Protein AF-A0A5N5SSJ3-F1 (afdb_monomer_lite)

pLDDT: mean 73.79, std 17.85, range [27.84, 94.25]

Organism: NCBI:txid96803

Radius of gyration: 21.76 Å; chains: 1; bounding box: 54×44×53 Å

Structure (mmCIF, N/CA/C/O backbone):
data_AF-A0A5N5SSJ3-F1
#
_entry.id   AF-A0A5N5SSJ3-F1
#
loop_
_atom_site.group_PDB
_atom_site.id
_atom_site.type_symbol
_atom_site.label_atom_id
_atom_site.label_alt_id
_atom_site.label_comp_id
_atom_site.label_asym_id
_atom_site.label_entity_id
_atom_site.label_seq_id
_atom_site.pdbx_PDB_ins_code
_atom_site.Cartn_x
_atom_site.Cartn_y
_atom_site.Cartn_z
_atom_site.occupancy
_atom_site.B_iso_or_equiv
_atom_site.auth_seq_id
_atom_site.auth_comp_id
_atom_site.auth_asym_id
_atom_site.auth_atom_id
_atom_site.pdbx_PDB_model_num
ATOM 1 N N . MET A 1 1 ? 19.784 -21.822 -8.829 1.00 34.50 1 MET A N 1
ATOM 2 C CA . MET A 1 1 ? 18.397 -21.692 -9.334 1.00 34.50 1 MET A CA 1
ATOM 3 C C . MET A 1 1 ? 17.415 -21.474 -8.171 1.00 34.50 1 MET A C 1
ATOM 5 O O . MET A 1 1 ? 16.595 -22.339 -7.914 1.00 34.50 1 MET A O 1
ATOM 9 N N . LEU A 1 2 ? 17.497 -20.353 -7.438 1.00 31.47 2 LEU A N 1
ATOM 10 C CA . LEU A 1 2 ? 16.696 -20.144 -6.208 1.00 31.47 2 LEU A CA 1
ATOM 11 C C . LEU A 1 2 ? 15.883 -18.834 -6.175 1.00 31.47 2 LEU A C 1
ATOM 13 O O . LEU A 1 2 ? 15.090 -18.645 -5.267 1.00 31.47 2 LEU A O 1
ATOM 17 N N . TYR A 1 3 ? 16.007 -17.964 -7.183 1.00 38.50 3 TYR A N 1
ATOM 18 C CA . TYR A 1 3 ? 15.315 -16.663 -7.211 1.00 38.50 3 TYR A CA 1
ATOM 19 C C . TYR A 1 3 ? 14.017 -16.636 -8.031 1.00 38.50 3 TYR A C 1
ATOM 21 O O . TYR A 1 3 ? 13.307 -15.637 -8.035 1.00 38.50 3 TYR A O 1
ATOM 29 N N . LYS A 1 4 ? 13.677 -17.727 -8.730 1.00 35.62 4 LYS A N 1
ATOM 30 C CA . LYS A 1 4 ? 12.608 -17.722 -9.746 1.00 35.62 4 LYS A CA 1
ATOM 31 C C . LYS A 1 4 ? 11.178 -17.744 -9.174 1.00 35.62 4 LYS A C 1
ATOM 33 O O . LYS A 1 4 ? 10.230 -17.622 -9.939 1.00 35.62 4 LYS A O 1
ATOM 38 N N . HIS A 1 5 ? 11.019 -17.894 -7.857 1.00 38.59 5 HIS A N 1
ATOM 39 C CA . HIS A 1 5 ? 9.716 -18.112 -7.211 1.00 38.59 5 HIS A CA 1
ATOM 40 C C . HIS A 1 5 ? 9.303 -17.056 -6.175 1.00 38.59 5 HIS A C 1
ATOM 42 O O . HIS A 1 5 ? 8.257 -17.225 -5.562 1.00 38.59 5 HIS A O 1
ATOM 48 N N . ILE A 1 6 ? 10.080 -15.986 -5.972 1.00 48.88 6 ILE A N 1
ATOM 49 C CA . ILE A 1 6 ? 9.811 -15.034 -4.876 1.00 48.88 6 ILE A CA 1
ATOM 50 C C . ILE A 1 6 ? 8.976 -13.823 -5.331 1.00 48.88 6 ILE A C 1
ATOM 52 O O . ILE A 1 6 ? 8.246 -13.273 -4.520 1.00 48.88 6 ILE A O 1
ATOM 56 N N . TYR A 1 7 ? 9.006 -13.445 -6.615 1.00 45.28 7 TYR A N 1
ATOM 57 C CA . TYR A 1 7 ? 8.376 -12.207 -7.095 1.00 45.28 7 TYR A CA 1
ATOM 58 C C . TYR A 1 7 ? 7.327 -12.485 -8.182 1.00 45.28 7 TYR A C 1
ATOM 60 O O . TYR A 1 7 ? 7.607 -13.181 -9.164 1.00 45.28 7 TYR A O 1
ATOM 68 N N . LYS A 1 8 ? 6.114 -11.937 -8.030 1.00 51.53 8 LYS A N 1
ATOM 69 C CA . LYS A 1 8 ? 5.050 -12.005 -9.051 1.00 51.53 8 LYS A CA 1
ATOM 70 C C . LYS A 1 8 ? 5.268 -11.015 -10.191 1.00 51.53 8 LYS A C 1
ATOM 72 O O . LYS A 1 8 ? 4.847 -11.308 -11.311 1.00 51.53 8 LYS A O 1
ATOM 77 N N . CYS A 1 9 ? 5.887 -9.863 -9.934 1.00 42.44 9 CYS A N 1
ATOM 78 C CA . CYS A 1 9 ? 6.075 -8.802 -10.922 1.00 42.44 9 CYS A CA 1
ATOM 79 C C . CYS A 1 9 ? 7.427 -8.091 -10.765 1.00 42.44 9 CYS A C 1
ATOM 81 O O . CYS A 1 9 ? 7.874 -7.795 -9.659 1.00 42.44 9 CYS A O 1
ATOM 83 N N . LEU A 1 10 ? 8.056 -7.787 -11.897 1.00 52.62 10 LEU A N 1
ATOM 84 C CA . LEU A 1 10 ? 9.286 -7.010 -12.013 1.00 52.62 10 LEU A CA 1
ATOM 85 C C . LEU A 1 10 ? 8.989 -5.797 -12.894 1.00 52.62 10 LEU A C 1
ATOM 87 O O . LEU A 1 10 ? 8.527 -5.942 -14.019 1.00 52.62 10 LEU A O 1
ATOM 91 N N . LEU A 1 11 ? 9.237 -4.595 -12.400 1.00 49.50 11 LEU A N 1
ATOM 92 C CA . LEU A 1 11 ? 9.073 -3.365 -13.154 1.00 49.50 11 LEU A CA 1
ATOM 93 C C . LEU A 1 11 ? 10.447 -2.742 -13.375 1.00 49.50 11 LEU A C 1
ATOM 95 O O . LEU A 1 11 ? 11.153 -2.416 -12.422 1.00 49.50 11 LEU A O 1
ATOM 99 N N . ILE A 1 12 ? 10.826 -2.617 -14.646 1.00 64.81 12 ILE A N 1
ATOM 100 C CA . ILE A 1 12 ? 12.122 -2.079 -15.051 1.00 64.81 12 ILE A CA 1
ATOM 101 C C . ILE A 1 12 ? 11.901 -0.689 -15.641 1.00 64.81 12 ILE A C 1
ATOM 103 O O . ILE A 1 12 ? 11.171 -0.523 -16.621 1.00 64.81 12 ILE A O 1
ATOM 107 N N . PHE A 1 13 ? 12.550 0.298 -15.037 1.00 51.78 13 PHE A N 1
ATOM 108 C CA . PHE A 1 13 ? 12.739 1.630 -15.585 1.00 51.78 13 PHE A CA 1
ATOM 109 C C . PHE A 1 13 ? 14.004 1.616 -16.425 1.00 51.78 13 PHE A C 1
ATOM 111 O O . PHE A 1 13 ? 15.091 1.403 -15.903 1.00 51.78 13 PHE A O 1
ATOM 118 N N . ILE A 1 14 ? 13.885 1.830 -17.726 1.00 58.16 14 ILE A N 1
ATOM 119 C CA . ILE A 1 14 ? 15.055 1.957 -18.585 1.00 58.16 14 ILE A CA 1
ATOM 120 C C . ILE A 1 14 ? 15.298 3.451 -18.781 1.00 58.16 14 ILE A C 1
ATOM 122 O O . ILE A 1 14 ? 14.484 4.150 -19.391 1.00 58.16 14 ILE A O 1
ATOM 126 N N . THR A 1 15 ? 16.390 3.945 -18.205 1.00 45.84 15 THR A N 1
ATOM 127 C CA . THR A 1 15 ? 16.782 5.358 -18.236 1.00 45.84 15 THR A CA 1
ATOM 128 C C . THR A 1 15 ? 18.155 5.489 -18.895 1.00 45.84 15 THR A C 1
ATOM 130 O O . THR A 1 15 ? 18.957 4.558 -18.889 1.00 45.84 15 THR A O 1
ATOM 133 N N . SER A 1 16 ? 18.463 6.628 -19.514 1.00 42.19 16 SER A N 1
ATOM 134 C CA . SER A 1 16 ? 19.841 6.926 -19.916 1.00 42.19 16 SER A CA 1
ATOM 135 C C . SER A 1 16 ? 20.597 7.451 -18.694 1.00 42.19 16 SER A C 1
ATOM 137 O O . SER A 1 16 ? 20.243 8.504 -18.160 1.00 42.19 16 SER A O 1
ATOM 139 N N . LEU A 1 17 ? 21.634 6.744 -18.235 1.00 41.75 17 LEU A N 1
ATOM 140 C CA . LEU A 1 17 ? 22.445 7.182 -17.096 1.00 41.75 17 LEU A CA 1
ATOM 141 C C . LEU A 1 17 ? 23.353 8.352 -17.513 1.00 41.75 17 LEU A C 1
ATOM 143 O O . LEU A 1 17 ? 24.466 8.144 -17.995 1.00 41.75 17 LEU A O 1
ATOM 147 N N . GLN A 1 18 ? 22.896 9.589 -17.314 1.00 36.38 18 GLN A N 1
ATOM 148 C CA . GLN A 1 18 ? 23.754 10.774 -17.346 1.00 36.38 18 GLN A CA 1
ATOM 149 C C . GLN A 1 18 ? 24.220 11.092 -15.925 1.00 36.38 18 GLN A C 1
ATOM 151 O O . GLN A 1 18 ? 23.455 11.570 -15.090 1.00 36.38 18 GLN A O 1
ATOM 156 N N . ILE A 1 19 ? 25.500 10.831 -15.651 1.00 40.44 19 ILE A N 1
ATOM 157 C CA . ILE A 1 19 ? 26.177 11.377 -14.472 1.00 40.44 19 ILE A CA 1
ATOM 158 C C . ILE A 1 19 ? 26.184 12.904 -14.622 1.00 40.44 19 ILE A C 1
ATOM 160 O O . ILE A 1 19 ? 26.561 13.443 -15.662 1.00 40.44 19 ILE A O 1
ATOM 164 N N . ALA A 1 20 ? 25.696 13.575 -13.583 1.00 42.88 20 ALA A N 1
ATOM 165 C CA . ALA A 1 20 ? 25.325 14.979 -13.562 1.00 42.88 20 ALA A CA 1
ATOM 166 C C . ALA A 1 20 ? 26.438 15.947 -14.003 1.00 42.88 20 ALA A C 1
ATOM 168 O O . ALA A 1 20 ? 27.435 16.117 -13.307 1.00 42.88 20 ALA A O 1
ATOM 169 N N . ILE A 1 21 ? 26.175 16.696 -15.076 1.00 33.22 21 ILE A N 1
ATOM 170 C CA . ILE A 1 21 ? 26.451 18.135 -15.149 1.00 33.22 21 ILE A CA 1
ATOM 171 C C . ILE A 1 21 ? 25.208 18.761 -15.776 1.00 33.22 21 ILE A C 1
ATOM 173 O O . ILE A 1 21 ? 24.767 18.341 -16.843 1.00 33.22 21 ILE A O 1
ATOM 177 N N . SER A 1 22 ? 24.621 19.729 -15.076 1.00 34.91 22 SER A N 1
ATOM 178 C CA . SER A 1 22 ? 23.455 20.498 -15.496 1.00 34.91 22 SER A CA 1
ATOM 179 C C . SER A 1 22 ? 23.468 20.840 -16.987 1.00 34.91 22 SER A C 1
ATOM 181 O O . SER A 1 22 ? 24.229 21.695 -17.427 1.00 34.91 22 SER A O 1
ATOM 183 N N . ILE A 1 23 ? 22.536 20.259 -17.734 1.00 29.69 23 ILE A N 1
ATOM 184 C CA . ILE A 1 23 ? 21.919 20.918 -18.881 1.00 29.69 23 ILE A CA 1
ATOM 185 C C . ILE A 1 23 ? 20.422 20.677 -18.786 1.00 29.69 23 ILE A C 1
ATOM 187 O O . ILE A 1 23 ? 19.896 19.616 -19.099 1.00 29.69 23 ILE A O 1
ATOM 191 N N . ASN A 1 24 ? 19.764 21.720 -18.294 1.00 36.66 24 ASN A N 1
ATOM 192 C CA . ASN A 1 24 ? 18.352 21.996 -18.460 1.00 36.66 24 ASN A CA 1
ATOM 193 C C . ASN A 1 24 ? 18.010 21.934 -19.959 1.00 36.66 24 ASN A C 1
ATOM 195 O O . ASN A 1 24 ? 18.143 22.926 -20.679 1.00 36.66 24 ASN A O 1
ATOM 199 N N . ALA A 1 25 ? 17.616 20.756 -20.440 1.00 27.84 25 ALA A N 1
ATOM 200 C CA . ALA A 1 25 ? 16.949 20.616 -21.719 1.00 27.84 25 ALA A CA 1
ATOM 201 C C . ALA A 1 25 ? 15.474 20.972 -21.498 1.00 27.84 25 ALA A C 1
ATOM 203 O O . ALA A 1 25 ? 14.719 20.216 -20.889 1.00 27.84 25 ALA A O 1
ATOM 204 N N . LYS A 1 26 ? 15.070 22.160 -21.965 1.00 31.64 26 LYS A N 1
ATOM 205 C CA . LYS A 1 26 ? 13.672 22.612 -21.963 1.00 31.64 26 LYS A CA 1
ATOM 206 C C . LYS A 1 26 ? 12.793 21.543 -22.619 1.00 31.64 26 LYS A C 1
ATOM 208 O O . LYS A 1 26 ? 12.809 21.413 -23.838 1.00 31.64 26 LYS A O 1
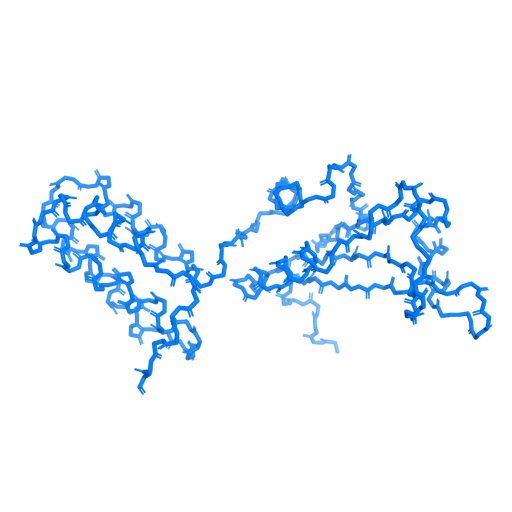ATOM 213 N N . GLY A 1 27 ? 12.024 20.813 -21.814 1.00 37.19 27 GLY A N 1
ATOM 214 C CA . GLY A 1 27 ? 10.992 19.889 -22.294 1.00 37.19 27 GLY A CA 1
ATOM 215 C C . GLY A 1 27 ? 11.145 18.428 -21.875 1.00 37.19 27 GLY A C 1
ATOM 216 O O . GLY A 1 27 ? 10.161 17.706 -21.977 1.00 37.19 27 GLY A O 1
ATOM 217 N N . LEU A 1 28 ? 12.294 18.001 -21.341 1.00 32.34 28 LEU A N 1
ATOM 218 C CA . LEU A 1 28 ? 12.369 16.764 -20.561 1.00 32.34 28 LEU A CA 1
ATOM 219 C C . LEU A 1 28 ? 12.458 17.165 -19.096 1.00 32.34 28 LEU A C 1
ATOM 221 O O . LEU A 1 28 ? 13.522 17.562 -18.621 1.00 32.34 28 LEU A O 1
ATOM 225 N N . THR A 1 29 ? 11.339 17.106 -18.371 1.00 39.38 29 THR A N 1
ATOM 226 C CA . THR A 1 29 ? 11.466 17.025 -16.917 1.00 39.38 29 THR A CA 1
ATOM 227 C C . THR A 1 29 ? 12.334 15.800 -16.642 1.00 39.38 29 THR A C 1
ATOM 229 O O . THR A 1 29 ? 12.067 14.741 -17.224 1.00 39.38 29 THR A O 1
ATOM 232 N N . PRO A 1 30 ? 13.396 15.913 -15.820 1.00 37.94 30 PRO A N 1
ATO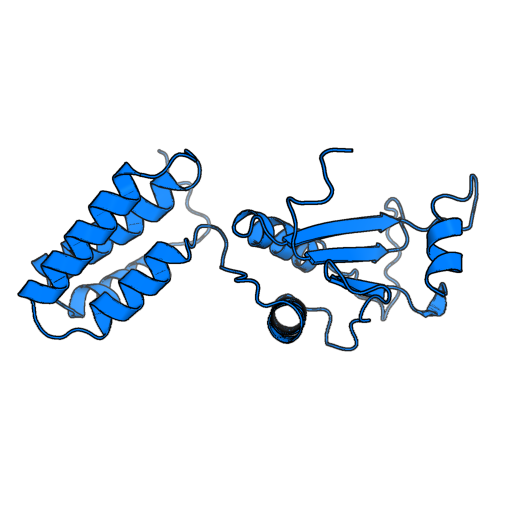M 233 C CA . PRO A 1 30 ? 14.013 14.727 -15.256 1.00 37.94 30 PRO A CA 1
ATOM 234 C C . PRO A 1 30 ? 12.858 13.869 -14.759 1.00 37.94 30 PRO A C 1
ATOM 236 O O . PRO A 1 30 ? 11.902 14.413 -14.198 1.00 37.94 30 PRO A O 1
ATOM 239 N N . LEU A 1 31 ? 12.875 12.569 -15.041 1.00 41.78 31 LEU A N 1
ATOM 240 C CA . LEU A 1 31 ? 11.989 11.644 -14.355 1.00 41.78 31 LEU A CA 1
ATOM 241 C C . LEU A 1 31 ? 12.370 11.797 -12.879 1.00 41.78 31 LEU A C 1
ATOM 243 O O . LEU A 1 31 ? 13.351 11.198 -12.451 1.00 41.78 31 LEU A O 1
ATOM 247 N N . ASP A 1 32 ? 11.747 12.766 -12.196 1.00 44.66 32 ASP A N 1
ATOM 248 C CA . ASP A 1 32 ? 12.314 13.379 -11.003 1.00 44.66 32 ASP A CA 1
ATOM 249 C C . ASP A 1 32 ? 12.641 12.242 -10.050 1.00 44.66 32 ASP A C 1
ATOM 251 O O . ASP A 1 32 ? 11.815 11.338 -9.886 1.00 44.66 32 ASP A O 1
ATOM 255 N N . SER A 1 33 ? 13.813 12.298 -9.416 1.00 47.25 33 SER A N 1
ATOM 256 C CA . SER A 1 33 ? 14.194 11.437 -8.284 1.00 47.25 33 SER A CA 1
ATOM 257 C C . SER A 1 33 ? 12.967 11.112 -7.406 1.00 47.25 33 SER A C 1
ATOM 259 O O . SER A 1 33 ? 12.709 9.976 -7.033 1.00 47.25 33 SER A O 1
ATOM 261 N N . TRP A 1 34 ? 12.069 12.087 -7.226 1.00 49.28 34 TRP A N 1
ATOM 262 C CA . TRP A 1 34 ? 10.791 11.946 -6.537 1.00 49.28 34 TRP A CA 1
ATOM 263 C C . TRP A 1 34 ? 9.802 10.869 -7.005 1.00 49.28 34 TRP A C 1
ATOM 265 O O . TRP A 1 34 ? 9.019 10.453 -6.160 1.00 49.28 34 TRP A O 1
ATOM 275 N N . SER A 1 35 ? 9.739 10.426 -8.262 1.00 63.59 35 SER A N 1
ATOM 276 C CA . SER A 1 35 ? 8.733 9.426 -8.681 1.00 63.59 35 SER A CA 1
ATOM 277 C C . SER A 1 35 ? 9.245 7.992 -8.557 1.00 63.59 35 SER A C 1
ATOM 279 O O . SER A 1 35 ? 8.516 7.137 -8.050 1.00 63.59 35 SER A O 1
ATOM 281 N N . PHE A 1 36 ? 10.492 7.736 -8.966 1.00 70.06 36 PHE A N 1
ATOM 282 C CA . PHE A 1 36 ? 11.121 6.421 -8.820 1.00 70.06 36 PHE A CA 1
ATOM 283 C C . PHE A 1 36 ? 11.416 6.112 -7.353 1.00 70.06 36 PHE A C 1
ATOM 285 O O . PHE A 1 36 ? 10.995 5.063 -6.874 1.00 70.06 36 PHE A O 1
ATOM 292 N N . ASP A 1 37 ? 12.026 7.044 -6.612 1.00 73.31 37 ASP A N 1
ATOM 293 C CA . ASP A 1 37 ? 12.390 6.819 -5.207 1.00 73.31 37 ASP A CA 1
ATOM 294 C C . ASP A 1 37 ? 11.154 6.527 -4.350 1.00 73.31 37 ASP A C 1
ATOM 296 O O . ASP A 1 37 ? 11.167 5.613 -3.527 1.00 73.31 37 ASP A O 1
ATOM 300 N N . LYS A 1 38 ? 10.046 7.244 -4.591 1.00 73.38 38 LYS A N 1
ATOM 301 C CA . LYS A 1 38 ? 8.766 7.003 -3.902 1.00 73.38 38 LYS A CA 1
ATOM 302 C C . LYS A 1 38 ? 8.133 5.675 -4.297 1.00 73.38 38 LYS A C 1
ATOM 304 O O . LYS A 1 38 ? 7.497 5.038 -3.463 1.00 73.38 38 LYS A O 1
ATOM 309 N N . LEU A 1 39 ? 8.269 5.250 -5.553 1.00 74.06 39 LEU A N 1
ATOM 310 C CA . LEU A 1 39 ? 7.742 3.958 -5.985 1.00 74.06 39 LEU A CA 1
ATOM 311 C C . LEU A 1 39 ? 8.581 2.803 -5.428 1.00 74.06 39 LEU A C 1
ATOM 313 O O . LEU A 1 39 ? 8.006 1.839 -4.938 1.00 74.06 39 LEU A O 1
ATOM 317 N N . ALA A 1 40 ? 9.908 2.922 -5.446 1.00 74.44 40 ALA A N 1
ATOM 318 C CA . ALA A 1 40 ? 10.833 1.963 -4.849 1.00 74.44 40 ALA A CA 1
ATOM 319 C C . ALA A 1 40 ? 10.655 1.878 -3.325 1.00 74.44 40 ALA A C 1
ATOM 321 O O . ALA A 1 40 ? 10.758 0.808 -2.723 1.00 74.44 40 ALA A O 1
ATO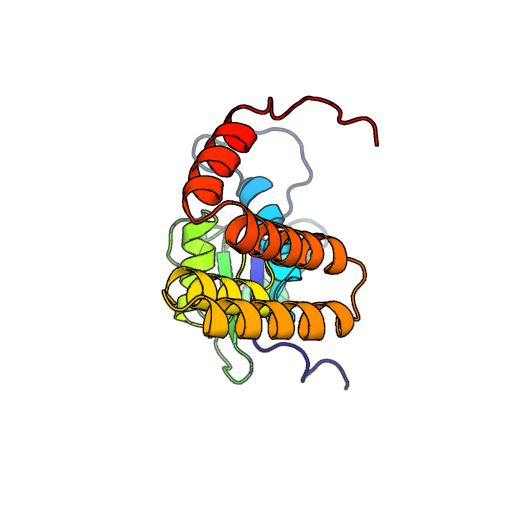M 322 N N . ALA A 1 41 ? 10.349 3.003 -2.681 1.00 73.25 41 ALA A N 1
ATOM 323 C CA . ALA A 1 41 ? 10.021 3.022 -1.268 1.00 73.25 41 ALA A CA 1
ATOM 324 C C . ALA A 1 41 ? 8.651 2.393 -0.982 1.00 73.25 41 ALA A C 1
ATOM 326 O O . ALA A 1 41 ? 8.548 1.571 -0.073 1.00 73.25 41 ALA A O 1
ATOM 327 N N . ALA A 1 42 ? 7.632 2.686 -1.795 1.00 68.88 42 ALA A N 1
ATOM 328 C CA . ALA A 1 42 ? 6.317 2.055 -1.696 1.00 68.88 42 ALA A CA 1
ATOM 329 C C . ALA A 1 42 ? 6.356 0.548 -2.004 1.00 68.88 42 ALA A C 1
ATOM 331 O O . ALA A 1 42 ? 5.607 -0.217 -1.399 1.00 68.88 42 ALA A O 1
ATOM 332 N N . SER A 1 43 ? 7.247 0.097 -2.895 1.00 69.69 43 SER A N 1
ATOM 333 C CA . SER A 1 43 ? 7.404 -1.324 -3.206 1.00 69.69 43 SER A CA 1
ATOM 334 C C . SER A 1 43 ? 8.029 -2.117 -2.062 1.00 69.69 43 SER A C 1
ATOM 336 O O . SER A 1 43 ? 7.904 -3.335 -2.055 1.00 69.69 43 SER A O 1
ATOM 338 N N . ARG A 1 44 ? 8.651 -1.472 -1.059 1.00 69.81 44 ARG A N 1
ATOM 339 C CA . ARG A 1 44 ? 9.130 -2.181 0.146 1.00 69.81 44 ARG A CA 1
ATOM 340 C C . ARG A 1 44 ? 7.998 -2.881 0.888 1.00 69.81 44 ARG A C 1
ATOM 342 O O . ARG A 1 44 ? 8.222 -3.944 1.453 1.00 69.81 44 ARG A O 1
ATOM 349 N N . SER A 1 45 ? 6.800 -2.301 0.860 1.00 61.88 45 SER A N 1
ATOM 350 C CA . SER A 1 45 ? 5.615 -2.881 1.495 1.00 61.88 45 SER A CA 1
ATOM 351 C C . SER A 1 45 ? 5.075 -4.101 0.741 1.00 61.88 45 SER A C 1
ATOM 353 O O . SER A 1 45 ? 4.259 -4.842 1.280 1.00 61.88 45 SER A O 1
ATOM 355 N N . SER A 1 46 ? 5.506 -4.323 -0.504 1.00 64.56 46 SER A N 1
ATOM 356 C CA . SER A 1 46 ? 5.031 -5.404 -1.364 1.00 64.56 46 SER A CA 1
ATOM 357 C C . SER A 1 46 ? 6.176 -6.345 -1.727 1.00 64.56 46 SER A C 1
ATOM 359 O O . SER A 1 46 ? 6.979 -6.048 -2.608 1.00 64.56 46 SER A O 1
ATOM 361 N N . LEU A 1 47 ? 6.212 -7.528 -1.111 1.00 65.00 47 LEU A N 1
ATOM 362 C CA . LEU A 1 47 ? 7.193 -8.571 -1.448 1.00 65.00 47 LEU A CA 1
ATOM 363 C C . LEU A 1 47 ? 7.064 -9.072 -2.897 1.00 65.00 47 LEU A C 1
ATOM 365 O O . LEU A 1 47 ? 8.013 -9.625 -3.435 1.00 65.00 47 LEU A O 1
ATOM 369 N N . ASP A 1 48 ? 5.911 -8.851 -3.529 1.00 70.00 48 ASP A N 1
ATOM 370 C CA . ASP A 1 48 ? 5.581 -9.341 -4.868 1.00 70.00 48 ASP A CA 1
ATOM 371 C C . ASP A 1 48 ? 6.028 -8.412 -6.018 1.00 70.00 48 ASP A C 1
ATOM 373 O O . ASP A 1 48 ? 5.932 -8.816 -7.182 1.00 70.00 48 ASP A O 1
ATOM 377 N N . LEU A 1 49 ? 6.517 -7.198 -5.718 1.00 75.19 49 LEU A N 1
ATOM 378 C CA . LEU A 1 49 ? 6.922 -6.185 -6.702 1.00 75.19 49 LEU A CA 1
ATOM 379 C C . LEU A 1 49 ? 8.405 -5.833 -6.562 1.00 75.19 49 LEU A C 1
ATOM 381 O O . LEU A 1 49 ? 8.830 -5.270 -5.556 1.00 75.19 49 LEU A O 1
ATOM 385 N N . LEU A 1 50 ? 9.178 -6.085 -7.616 1.00 79.75 50 LEU A N 1
ATOM 386 C CA . LEU A 1 50 ? 10.561 -5.626 -7.728 1.00 79.75 50 LEU A CA 1
ATOM 387 C C . LEU A 1 50 ? 10.629 -4.411 -8.654 1.00 79.75 50 LEU A C 1
ATOM 389 O O . LEU A 1 50 ? 10.197 -4.488 -9.800 1.00 79.75 50 LEU A O 1
ATOM 393 N N . VAL A 1 51 ? 11.187 -3.306 -8.168 1.00 79.56 51 VAL A N 1
ATOM 394 C CA . VAL A 1 51 ? 11.448 -2.098 -8.960 1.00 79.56 51 VAL A CA 1
ATOM 395 C C . VAL A 1 51 ? 12.944 -2.031 -9.259 1.00 79.56 51 VAL A C 1
ATOM 397 O O . VAL A 1 51 ? 13.757 -2.094 -8.338 1.00 79.56 51 VAL A O 1
ATOM 400 N N . ALA A 1 52 ? 13.310 -1.926 -10.534 1.00 78.19 52 ALA A N 1
ATOM 401 C CA . ALA A 1 52 ? 14.698 -1.860 -10.983 1.00 78.19 52 ALA A CA 1
ATOM 402 C C . ALA A 1 52 ? 14.891 -0.733 -11.998 1.00 78.19 52 ALA A C 1
ATOM 404 O O . ALA A 1 52 ? 13.971 -0.410 -12.747 1.00 78.19 52 ALA A O 1
ATOM 405 N N . GLU A 1 53 ? 16.096 -0.174 -12.050 1.00 80.06 53 GLU A N 1
ATOM 406 C CA . GLU A 1 53 ? 16.523 0.732 -13.112 1.00 80.06 53 GLU A CA 1
ATOM 407 C C . GLU A 1 53 ? 17.610 0.079 -13.972 1.00 80.06 53 GLU A C 1
ATOM 409 O O . GLU A 1 53 ? 18.460 -0.660 -13.473 1.00 80.06 53 GLU A O 1
ATOM 414 N N . VAL A 1 54 ? 17.570 0.327 -15.278 1.00 78.38 54 VAL A N 1
ATOM 415 C CA . VAL A 1 54 ? 18.572 -0.133 -16.238 1.00 78.38 54 VAL A CA 1
ATOM 416 C C . VAL A 1 54 ? 19.045 1.067 -17.039 1.00 78.38 54 VAL A C 1
ATOM 418 O O . VAL A 1 54 ? 18.305 1.630 -17.845 1.00 78.38 54 VAL A O 1
ATOM 421 N N . GLY A 1 55 ? 20.303 1.434 -16.811 1.00 77.44 55 GLY A N 1
ATOM 422 C CA . GLY A 1 55 ? 21.011 2.448 -17.575 1.00 77.44 55 GLY A CA 1
ATOM 423 C C . GLY A 1 55 ? 21.496 1.893 -18.910 1.00 77.44 55 GLY A C 1
ATOM 424 O O . GLY A 1 55 ? 22.422 1.085 -18.897 1.00 77.44 55 GLY A O 1
ATOM 425 N N . ILE A 1 56 ? 20.935 2.314 -20.047 1.00 74.88 56 ILE A N 1
ATOM 426 C CA . ILE A 1 56 ? 21.508 1.968 -21.364 1.00 74.88 56 ILE A CA 1
ATOM 427 C C . ILE A 1 56 ? 22.517 3.044 -21.759 1.00 74.88 56 ILE A C 1
ATOM 429 O O . ILE A 1 56 ? 22.169 4.223 -21.849 1.00 74.88 56 ILE A O 1
ATOM 433 N N . LYS A 1 57 ? 23.765 2.632 -22.009 1.00 73.56 57 LYS A N 1
ATOM 434 C CA . LYS A 1 57 ? 24.831 3.502 -22.518 1.00 73.56 57 LYS A CA 1
ATOM 435 C C . LYS A 1 57 ? 25.232 3.054 -23.914 1.00 73.56 57 LYS A C 1
ATOM 437 O O . LYS A 1 57 ? 25.633 1.918 -24.129 1.00 73.56 57 LYS A O 1
ATOM 442 N N . ASP A 1 58 ? 25.165 3.976 -24.857 1.00 68.69 58 ASP A N 1
ATOM 443 C CA . ASP A 1 58 ? 25.507 3.793 -26.268 1.00 68.69 58 ASP A CA 1
ATOM 444 C C . ASP A 1 58 ? 26.911 4.301 -26.630 1.00 68.69 58 ASP A C 1
ATOM 446 O O . ASP A 1 58 ? 27.423 4.010 -27.714 1.00 68.69 58 ASP A O 1
ATOM 450 N N . TYR A 1 59 ? 27.523 5.061 -25.720 1.00 62.66 59 TYR A N 1
ATOM 451 C CA . TYR A 1 59 ? 28.841 5.665 -25.858 1.00 62.66 59 TYR A CA 1
ATOM 452 C C . TYR A 1 59 ? 29.822 5.093 -24.822 1.00 62.66 59 TYR A C 1
ATOM 454 O O . TYR A 1 59 ? 29.432 4.767 -23.701 1.00 62.66 59 TYR A O 1
ATOM 462 N N . GLY A 1 60 ? 31.104 4.985 -25.183 1.00 73.50 60 GLY A N 1
ATOM 463 C CA . GLY A 1 60 ? 32.134 4.368 -24.338 1.00 73.50 60 GLY A CA 1
ATOM 464 C C . GLY A 1 60 ? 32.055 2.838 -24.345 1.00 73.50 60 GLY A C 1
ATOM 465 O O . GLY A 1 60 ? 31.976 2.238 -25.415 1.00 73.50 60 GLY A O 1
ATOM 466 N N . ASP A 1 61 ? 32.047 2.221 -23.160 1.00 70.19 61 ASP A N 1
ATOM 467 C CA . ASP A 1 61 ? 32.084 0.758 -22.970 1.00 70.19 61 ASP A CA 1
ATOM 468 C C . ASP A 1 61 ? 30.763 0.032 -23.291 1.00 70.19 61 ASP A C 1
ATOM 470 O O . ASP A 1 61 ? 30.681 -1.181 -23.125 1.00 70.19 61 ASP A O 1
ATOM 474 N N . LYS A 1 62 ? 29.745 0.753 -23.790 1.00 72.88 62 LYS A N 1
ATOM 475 C CA . LYS A 1 62 ? 28.462 0.200 -24.259 1.00 72.88 62 LYS A CA 1
ATOM 476 C C . LYS A 1 62 ? 27.800 -0.743 -23.243 1.00 72.88 62 LYS A C 1
ATOM 478 O O . LYS A 1 62 ? 27.763 -1.958 -23.418 1.00 72.88 62 LYS A O 1
ATOM 483 N N . GLU A 1 63 ? 27.241 -0.175 -22.181 1.00 73.06 63 GLU A N 1
ATOM 484 C CA . GLU A 1 63 ? 26.551 -0.940 -21.136 1.00 73.06 63 GLU A CA 1
ATOM 485 C C . GLU A 1 63 ? 25.071 -1.167 -21.480 1.00 73.06 63 GLU A C 1
ATOM 487 O O . GLU A 1 63 ? 24.366 -0.240 -21.886 1.00 73.06 63 GLU A O 1
ATOM 492 N N . ASN A 1 64 ? 24.590 -2.396 -21.258 1.00 74.75 64 ASN A N 1
ATOM 493 C CA . ASN A 1 64 ? 23.181 -2.801 -21.379 1.00 74.75 64 ASN A CA 1
ATOM 494 C C . ASN A 1 64 ? 22.551 -2.582 -22.770 1.00 74.75 64 ASN A C 1
ATOM 496 O O . ASN A 1 64 ? 21.325 -2.515 -22.903 1.00 74.75 64 ASN A O 1
ATOM 500 N N . MET A 1 65 ? 23.371 -2.472 -23.821 1.00 76.56 65 MET A N 1
ATOM 501 C CA . MET A 1 65 ? 22.886 -2.367 -25.203 1.00 76.56 65 MET A CA 1
ATOM 502 C C . MET A 1 65 ? 22.136 -3.625 -25.654 1.00 76.56 65 MET A C 1
ATOM 504 O O . MET A 1 65 ? 21.161 -3.527 -26.393 1.00 76.56 65 MET A O 1
ATOM 508 N N . ASP A 1 66 ? 22.544 -4.790 -25.156 1.00 81.50 66 ASP A N 1
ATOM 509 C CA . ASP A 1 66 ? 21.885 -6.077 -25.375 1.00 81.50 66 ASP A CA 1
ATOM 510 C C . ASP A 1 66 ? 20.433 -6.084 -24.869 1.00 81.50 66 ASP A C 1
ATOM 512 O O . ASP A 1 66 ? 19.545 -6.623 -25.528 1.00 81.50 66 ASP A O 1
ATOM 516 N N . LEU A 1 67 ? 20.163 -5.438 -23.729 1.00 80.56 67 LEU A N 1
ATOM 517 C CA . LEU A 1 67 ? 18.807 -5.273 -23.202 1.00 80.56 67 LEU A CA 1
ATOM 518 C C . LEU A 1 67 ? 17.982 -4.295 -24.046 1.00 80.56 67 LEU A C 1
ATOM 520 O O . LEU A 1 67 ? 16.792 -4.530 -24.259 1.00 80.56 67 LEU A O 1
ATOM 524 N N . GLY A 1 68 ? 18.610 -3.230 -24.551 1.00 79.31 68 GLY A N 1
ATOM 525 C CA . GLY A 1 68 ? 17.978 -2.294 -25.481 1.00 79.31 68 GLY A CA 1
ATOM 526 C C . GLY A 1 68 ? 17.514 -2.979 -26.764 1.00 79.31 68 GLY A C 1
ATOM 527 O O . GLY A 1 68 ? 16.349 -2.858 -27.133 1.00 79.31 68 GLY A O 1
ATOM 528 N N . GLU A 1 69 ? 18.392 -3.766 -27.389 1.00 82.31 69 GLU A N 1
ATOM 529 C CA . GLU A 1 69 ? 18.079 -4.532 -28.602 1.00 82.31 69 GLU A CA 1
ATOM 530 C C . GLU A 1 69 ? 17.029 -5.618 -28.341 1.00 82.31 69 GLU A C 1
ATOM 532 O O . GLU A 1 69 ? 16.063 -5.743 -29.091 1.00 82.31 69 GLU A O 1
ATOM 537 N N . ARG A 1 70 ? 17.163 -6.371 -27.241 1.00 82.88 70 ARG A N 1
ATOM 538 C CA . ARG A 1 70 ? 16.237 -7.458 -26.888 1.00 82.88 70 ARG A CA 1
ATOM 539 C C . ARG A 1 70 ? 14.800 -6.984 -26.695 1.00 82.88 70 ARG A C 1
ATOM 541 O O . ARG A 1 70 ? 13.870 -7.738 -26.970 1.00 82.88 70 ARG A O 1
ATOM 548 N N . PHE A 1 71 ? 14.622 -5.776 -26.174 1.00 82.00 71 PHE A N 1
ATOM 549 C CA . PHE A 1 71 ? 13.307 -5.216 -25.889 1.00 82.00 71 PHE A CA 1
ATOM 550 C C . PHE A 1 71 ? 12.886 -4.129 -26.884 1.00 82.00 71 PHE A C 1
ATOM 552 O O . PHE A 1 71 ? 11.893 -3.461 -26.609 1.00 82.00 71 PHE A O 1
ATOM 559 N N . ASP A 1 72 ? 13.602 -3.950 -27.998 1.00 82.81 72 ASP A N 1
ATOM 560 C CA . ASP A 1 72 ? 13.343 -2.920 -29.018 1.00 82.81 72 ASP A CA 1
ATOM 561 C C . ASP A 1 72 ? 13.163 -1.514 -28.412 1.00 82.81 72 ASP A C 1
ATOM 563 O O . ASP A 1 72 ? 12.167 -0.827 -28.626 1.00 82.81 72 ASP A O 1
ATOM 567 N N . VAL A 1 73 ? 14.102 -1.113 -27.551 1.00 81.19 73 VAL A N 1
ATOM 568 C CA . VAL A 1 73 ? 14.111 0.210 -26.911 1.00 81.19 73 VAL A CA 1
ATOM 569 C C . VAL A 1 73 ? 15.064 1.125 -27.665 1.00 81.19 73 VAL A C 1
ATOM 571 O O . VAL A 1 73 ? 16.276 0.893 -27.672 1.00 81.19 73 VAL A O 1
ATOM 574 N N . LYS A 1 74 ? 14.530 2.189 -28.271 1.00 77.56 74 LYS A N 1
ATOM 575 C CA . LYS A 1 74 ? 15.330 3.206 -28.961 1.00 77.56 74 LYS A CA 1
ATOM 576 C C . LYS A 1 74 ? 15.585 4.398 -28.053 1.00 77.56 74 LYS A C 1
ATOM 578 O O . LYS A 1 74 ? 14.867 4.649 -27.089 1.00 77.56 74 LYS A O 1
ATOM 583 N N . LYS A 1 75 ? 16.617 5.172 -28.392 1.00 72.12 75 LYS A N 1
ATOM 584 C CA . LYS A 1 75 ? 17.001 6.365 -27.621 1.00 72.12 75 LYS A CA 1
ATOM 585 C C . LYS A 1 75 ? 15.939 7.455 -27.650 1.00 72.12 75 LYS A C 1
ATOM 587 O O . LYS A 1 75 ? 15.844 8.229 -26.706 1.00 72.12 75 LYS A O 1
ATOM 592 N N . GLU A 1 76 ? 15.166 7.508 -28.731 1.00 75.50 76 GLU A N 1
ATOM 593 C CA . GLU A 1 76 ? 14.060 8.451 -28.887 1.00 75.50 76 GLU A CA 1
ATOM 594 C C . GLU A 1 76 ? 12.896 8.159 -27.929 1.00 75.50 76 GLU A C 1
ATOM 596 O O . GLU A 1 76 ? 12.140 9.072 -27.609 1.00 75.50 76 GLU A O 1
ATOM 601 N N . ASP A 1 77 ? 12.778 6.919 -27.443 1.00 71.31 77 ASP A N 1
ATOM 602 C CA . ASP A 1 77 ? 11.650 6.467 -26.625 1.00 71.31 77 ASP A CA 1
ATOM 603 C C . ASP A 1 77 ? 11.894 6.649 -25.117 1.00 71.31 77 ASP A C 1
ATOM 605 O O . ASP A 1 77 ? 11.011 6.372 -24.306 1.00 71.31 77 ASP A O 1
ATOM 609 N N . PHE A 1 78 ? 13.084 7.099 -24.703 1.00 71.94 78 PHE A N 1
ATOM 610 C CA . PHE A 1 78 ? 13.378 7.301 -23.284 1.00 71.94 78 PHE A CA 1
ATOM 611 C C . PHE A 1 78 ? 12.575 8.471 -22.685 1.00 71.94 78 PHE A C 1
ATOM 613 O O . PHE A 1 78 ? 12.506 9.540 -23.295 1.00 71.94 78 PHE A O 1
ATOM 620 N N . PRO A 1 79 ? 12.055 8.337 -21.446 1.00 75.12 79 PRO A N 1
ATOM 621 C CA . PRO A 1 79 ? 12.137 7.177 -20.546 1.00 75.12 79 PRO A CA 1
ATOM 622 C C . PRO A 1 79 ? 11.127 6.063 -20.887 1.00 75.12 79 PRO A C 1
ATOM 624 O O . PRO A 1 79 ? 9.955 6.336 -21.124 1.00 75.12 79 PRO A O 1
ATOM 627 N N . VAL A 1 80 ? 11.554 4.794 -20.803 1.00 79.69 80 VAL A N 1
ATOM 628 C CA . VAL A 1 80 ? 10.681 3.628 -21.047 1.00 79.69 80 VAL A CA 1
ATOM 629 C C . VAL A 1 80 ? 10.454 2.853 -19.755 1.00 79.69 80 VAL A C 1
ATOM 631 O O . VAL A 1 80 ? 11.404 2.459 -19.077 1.00 79.69 80 VAL A O 1
ATOM 634 N N . VAL A 1 81 ? 9.189 2.576 -19.434 1.00 83.25 81 VAL A N 1
ATOM 635 C CA . VAL A 1 81 ? 8.807 1.706 -18.314 1.00 83.25 81 VAL A CA 1
ATOM 636 C C . VAL A 1 81 ? 8.132 0.456 -18.848 1.00 83.25 81 VAL A C 1
ATOM 638 O O . VAL A 1 81 ? 7.191 0.534 -19.639 1.00 83.25 81 VAL A O 1
ATOM 641 N N . LYS A 1 82 ? 8.619 -0.703 -18.402 1.00 84.31 82 LYS A N 1
ATOM 642 C CA . LYS A 1 82 ? 8.103 -2.016 -18.793 1.00 84.31 82 LYS A CA 1
ATOM 643 C C . LYS A 1 82 ? 7.771 -2.844 -17.558 1.00 84.31 82 LYS A C 1
ATOM 645 O O . LYS A 1 82 ? 8.598 -2.989 -16.656 1.00 84.31 82 LYS A O 1
ATOM 650 N N . LEU A 1 83 ? 6.557 -3.389 -17.530 1.00 84.50 83 LEU A N 1
ATOM 651 C CA . LEU A 1 83 ? 6.097 -4.304 -16.490 1.00 84.50 83 LEU A CA 1
ATOM 652 C C . LEU A 1 83 ? 6.229 -5.748 -16.972 1.00 84.50 83 LEU A C 1
ATOM 654 O O . LEU A 1 83 ? 5.601 -6.156 -17.948 1.00 84.50 83 LEU A O 1
ATOM 658 N N . PHE A 1 84 ? 7.012 -6.525 -16.239 1.00 84.06 84 PHE A N 1
ATOM 659 C CA . PHE A 1 84 ? 7.211 -7.952 -16.427 1.00 84.06 84 PHE A CA 1
ATOM 660 C C . PHE A 1 84 ? 6.375 -8.704 -15.396 1.00 84.06 84 PHE A C 1
ATOM 662 O O . PHE A 1 84 ? 6.535 -8.516 -14.190 1.00 84.06 84 PHE A O 1
ATOM 669 N N . ILE A 1 85 ? 5.488 -9.572 -15.870 1.00 81.50 85 ILE A N 1
ATOM 670 C CA . ILE A 1 85 ? 4.640 -10.409 -15.018 1.00 81.50 85 ILE A CA 1
ATOM 671 C C . ILE A 1 85 ? 5.179 -11.832 -15.083 1.00 81.50 85 ILE A C 1
ATOM 673 O O . ILE A 1 85 ? 5.428 -12.353 -16.170 1.00 81.50 85 ILE A O 1
ATOM 677 N N . ASN A 1 86 ? 5.348 -12.475 -13.930 1.00 73.31 86 ASN A N 1
ATOM 678 C CA . ASN A 1 86 ? 5.831 -13.848 -13.879 1.00 73.31 86 ASN A CA 1
ATOM 679 C C . ASN A 1 86 ? 4.865 -14.782 -14.637 1.00 73.31 86 ASN A C 1
ATOM 681 O O . ASN A 1 86 ? 3.670 -14.816 -14.348 1.00 73.31 86 ASN A O 1
ATOM 685 N N . GLY A 1 87 ? 5.382 -15.520 -15.622 1.00 72.06 87 GLY A N 1
ATOM 686 C CA . GLY A 1 87 ? 4.591 -16.395 -16.495 1.00 72.06 87 GLY A CA 1
ATOM 687 C C . GLY A 1 87 ? 4.102 -15.761 -17.803 1.00 72.06 87 GLY A C 1
ATOM 688 O O . GLY A 1 87 ? 3.494 -16.469 -18.602 1.00 72.06 87 GLY A O 1
ATOM 689 N N . LYS A 1 88 ? 4.382 -14.475 -18.061 1.00 78.94 88 LYS A N 1
ATOM 690 C CA . LYS A 1 88 ? 4.233 -13.863 -19.392 1.00 78.94 88 LYS A CA 1
ATOM 691 C C . LYS A 1 88 ? 5.603 -13.655 -20.033 1.00 78.94 88 LYS A C 1
ATOM 693 O O . LYS A 1 88 ? 6.532 -13.218 -19.359 1.00 78.94 88 LYS A O 1
ATOM 698 N N . GLU A 1 89 ? 5.718 -13.980 -21.319 1.00 74.44 89 GLU A N 1
ATOM 699 C CA . GLU A 1 89 ? 6.966 -13.799 -22.074 1.00 74.44 89 GLU A CA 1
ATOM 700 C C . GLU A 1 89 ? 7.187 -12.333 -22.468 1.00 74.44 89 GLU A C 1
ATOM 702 O O . GLU A 1 89 ? 8.310 -11.839 -22.356 1.00 74.44 89 GLU A O 1
ATOM 707 N N . ASP A 1 90 ? 6.114 -11.619 -22.825 1.00 80.06 90 ASP A N 1
ATOM 708 C CA . ASP A 1 90 ? 6.198 -10.233 -23.286 1.00 80.06 90 ASP A CA 1
ATOM 709 C C . ASP A 1 90 ? 5.932 -9.212 -22.165 1.00 80.06 90 ASP A C 1
ATOM 711 O O . ASP A 1 90 ? 4.902 -9.292 -21.476 1.00 80.06 90 ASP A O 1
ATOM 715 N N . PRO A 1 91 ? 6.825 -8.218 -21.978 1.00 84.19 91 PRO A N 1
ATOM 716 C CA . PRO A 1 91 ? 6.589 -7.122 -21.053 1.00 84.19 91 PRO A CA 1
ATOM 717 C C . PRO A 1 91 ? 5.533 -6.151 -21.577 1.00 84.19 91 PRO A C 1
ATOM 719 O O . PRO A 1 91 ? 5.470 -5.841 -22.765 1.00 84.19 91 PRO A O 1
ATOM 722 N N . ILE A 1 92 ? 4.751 -5.592 -20.658 1.00 85.50 92 ILE A N 1
ATOM 723 C CA . ILE A 1 92 ? 3.728 -4.597 -20.978 1.00 85.50 92 ILE A CA 1
ATOM 724 C C . ILE A 1 92 ? 4.369 -3.202 -20.908 1.00 85.50 92 ILE A C 1
ATOM 726 O O . ILE A 1 92 ? 4.883 -2.841 -19.842 1.00 85.50 92 ILE A O 1
ATOM 730 N N . PRO A 1 93 ? 4.360 -2.410 -21.997 1.00 85.81 93 PRO A N 1
ATOM 731 C CA . PRO A 1 93 ? 4.863 -1.042 -21.975 1.00 85.81 93 PRO A CA 1
ATOM 732 C C . PRO A 1 93 ? 3.904 -0.111 -21.223 1.00 85.81 93 PRO A C 1
ATOM 734 O O . PRO A 1 93 ? 2.681 -0.274 -21.252 1.00 85.81 93 PRO A O 1
ATOM 737 N N . PHE A 1 94 ? 4.466 0.877 -20.533 1.00 84.56 94 PHE A N 1
ATOM 738 C CA . PHE A 1 94 ? 3.707 1.947 -19.902 1.00 84.56 94 PHE A CA 1
ATOM 739 C C . PHE A 1 94 ? 3.493 3.106 -20.878 1.00 84.56 94 PHE A C 1
ATOM 741 O O . PHE A 1 94 ? 4.450 3.734 -21.316 1.00 84.56 94 PHE A O 1
ATOM 748 N N . GLU A 1 95 ? 2.231 3.423 -21.157 1.00 81.75 95 GLU A N 1
ATOM 749 C CA . GLU A 1 95 ? 1.825 4.533 -22.039 1.00 81.75 95 GLU A CA 1
ATOM 750 C C . GLU A 1 95 ? 1.131 5.673 -21.264 1.00 81.75 95 GLU A C 1
ATOM 752 O O . GLU A 1 95 ? 0.466 6.534 -21.838 1.00 81.75 95 GLU A O 1
ATOM 757 N N . GLY A 1 96 ? 1.205 5.648 -19.931 1.00 76.94 96 GLY A N 1
ATOM 758 C CA . GLY A 1 96 ? 0.537 6.619 -19.068 1.00 76.94 96 GLY A CA 1
ATOM 759 C C . GLY A 1 96 ? 1.377 7.862 -18.773 1.00 76.94 96 GLY A C 1
ATOM 760 O O . GLY A 1 96 ? 2.484 8.050 -19.268 1.00 76.94 96 GLY A O 1
ATOM 761 N N . GLN A 1 97 ? 0.854 8.719 -17.895 1.00 76.38 97 GLN A N 1
ATOM 762 C CA . GLN A 1 97 ? 1.623 9.844 -17.366 1.00 76.38 97 GLN A CA 1
ATOM 763 C C . GLN A 1 97 ? 2.669 9.351 -16.364 1.00 76.38 97 GLN A C 1
ATOM 765 O O . GLN A 1 97 ? 2.325 8.650 -15.412 1.00 76.38 97 GLN A O 1
ATOM 770 N N . PHE A 1 98 ? 3.923 9.770 -16.533 1.00 74.19 98 PHE A N 1
ATOM 771 C CA . PHE A 1 98 ? 5.037 9.466 -15.629 1.00 74.19 98 PHE A CA 1
ATOM 772 C C . PHE A 1 98 ? 4.929 10.225 -14.296 1.00 74.19 98 PHE A C 1
ATOM 774 O O . PHE A 1 98 ? 5.720 11.108 -13.980 1.00 74.19 98 PHE A O 1
ATOM 781 N N . ASN A 1 99 ? 3.918 9.880 -13.506 1.00 78.19 99 ASN A N 1
ATOM 782 C CA . ASN A 1 99 ? 3.717 10.333 -12.138 1.00 78.19 99 ASN A CA 1
ATOM 783 C C . ASN A 1 99 ? 3.445 9.123 -11.228 1.00 78.19 99 ASN A C 1
ATOM 785 O O . ASN A 1 99 ? 3.098 8.035 -11.696 1.00 78.19 99 ASN A O 1
ATOM 789 N N . LEU A 1 100 ? 3.612 9.298 -9.913 1.00 74.56 100 LEU A N 1
ATOM 790 C CA . LEU A 1 100 ? 3.453 8.208 -8.942 1.00 74.56 100 LEU A CA 1
ATOM 791 C C . LEU A 1 100 ? 2.074 7.536 -9.045 1.00 74.56 100 LEU A C 1
ATOM 793 O O . LEU A 1 100 ? 1.979 6.313 -8.997 1.00 74.56 100 LEU A O 1
ATOM 797 N N . GLU A 1 101 ? 1.005 8.317 -9.209 1.00 78.12 101 GLU A N 1
ATOM 798 C CA . GLU A 1 101 ? -0.357 7.784 -9.313 1.00 78.12 101 GLU A CA 1
ATOM 799 C C . GLU A 1 101 ? -0.582 6.973 -10.594 1.00 78.12 101 GLU A C 1
ATOM 801 O O . GLU A 1 101 ? -1.232 5.930 -10.557 1.00 78.12 101 GLU A O 1
ATOM 806 N N . GLY A 1 102 ? -0.040 7.429 -11.721 1.00 80.88 102 GLY A N 1
ATOM 807 C CA . GLY A 1 102 ? -0.114 6.772 -13.021 1.00 80.88 102 GLY A CA 1
ATOM 808 C C . GLY A 1 102 ? 0.634 5.448 -13.018 1.00 80.88 102 GLY A C 1
ATOM 809 O O . GLY A 1 102 ? 0.090 4.440 -13.468 1.00 80.88 102 GLY A O 1
ATOM 810 N N . LEU A 1 103 ? 1.825 5.424 -12.416 1.00 80.44 103 LEU A N 1
ATOM 811 C CA . LEU A 1 103 ? 2.611 4.205 -12.221 1.00 80.44 103 LEU A CA 1
ATOM 812 C C . LEU A 1 103 ? 1.903 3.221 -11.279 1.00 80.44 103 LEU A C 1
ATOM 814 O O . LEU A 1 103 ? 1.789 2.041 -11.605 1.00 80.44 103 LEU A O 1
ATOM 818 N N . LYS A 1 104 ? 1.347 3.697 -10.154 1.00 80.69 104 LYS A N 1
ATOM 819 C CA . LYS A 1 104 ? 0.558 2.858 -9.234 1.00 80.69 104 LYS A CA 1
ATOM 820 C C . LYS A 1 104 ? -0.652 2.237 -9.929 1.00 80.69 104 LYS A C 1
ATOM 822 O O . LYS A 1 104 ? -0.840 1.026 -9.849 1.00 80.69 104 LYS A O 1
ATOM 827 N N . LYS A 1 105 ? -1.435 3.043 -10.653 1.00 82.19 105 LYS A N 1
ATOM 828 C CA . LYS A 1 105 ? -2.603 2.571 -11.415 1.00 82.19 105 LYS A CA 1
ATOM 829 C C . LYS A 1 105 ? -2.211 1.566 -12.491 1.00 82.19 105 LYS A C 1
ATOM 831 O O . LYS A 1 105 ? -2.930 0.598 -12.705 1.00 82.19 105 LYS A O 1
ATOM 836 N N . PHE A 1 106 ? -1.082 1.777 -13.161 1.00 84.62 106 PHE A N 1
ATOM 837 C CA . PHE A 1 106 ? -0.584 0.850 -14.170 1.00 84.62 106 PHE A CA 1
ATOM 838 C C . PHE A 1 106 ? -0.218 -0.506 -13.579 1.00 84.62 106 PHE A C 1
ATOM 840 O O . PHE A 1 106 ? -0.664 -1.526 -14.101 1.00 84.62 106 PHE A O 1
ATOM 847 N N . ILE A 1 107 ? 0.527 -0.523 -12.472 1.00 82.31 107 ILE A N 1
ATOM 848 C CA . ILE A 1 107 ? 0.876 -1.777 -11.807 1.00 82.31 107 ILE A CA 1
ATOM 849 C C . ILE A 1 107 ? -0.396 -2.462 -11.312 1.00 82.31 107 ILE A C 1
ATOM 851 O O . ILE A 1 107 ? -0.615 -3.601 -11.683 1.00 82.31 107 ILE A O 1
ATOM 855 N N . GLN A 1 108 ? -1.287 -1.762 -10.605 1.00 80.69 108 GLN A N 1
ATOM 856 C CA . GLN A 1 108 ? -2.555 -2.329 -10.116 1.00 80.69 108 GLN A CA 1
ATOM 857 C C . GLN A 1 108 ? -3.463 -2.868 -11.233 1.00 80.69 108 GLN A C 1
ATOM 859 O O . GLN A 1 108 ? -4.222 -3.809 -11.021 1.00 80.69 108 GLN A O 1
ATOM 864 N N . LYS A 1 109 ? -3.417 -2.273 -12.431 1.00 82.38 109 LYS A N 1
ATOM 865 C CA . LYS A 1 109 ? -4.229 -2.713 -13.573 1.00 82.38 109 LYS A CA 1
ATOM 866 C C . LYS A 1 109 ? -3.786 -4.074 -14.109 1.00 82.38 109 LYS A C 1
ATOM 868 O O . LYS A 1 109 ? -4.624 -4.853 -14.556 1.00 82.38 109 LYS A O 1
ATOM 873 N N . TYR A 1 110 ? -2.481 -4.325 -14.142 1.00 78.44 110 TYR A N 1
ATOM 874 C CA . TYR A 1 110 ? -1.911 -5.495 -14.814 1.00 78.44 110 TYR A CA 1
ATOM 875 C C . TYR A 1 110 ? -1.360 -6.543 -13.845 1.00 78.44 110 TYR A C 1
ATOM 877 O O . TYR A 1 110 ? -1.289 -7.72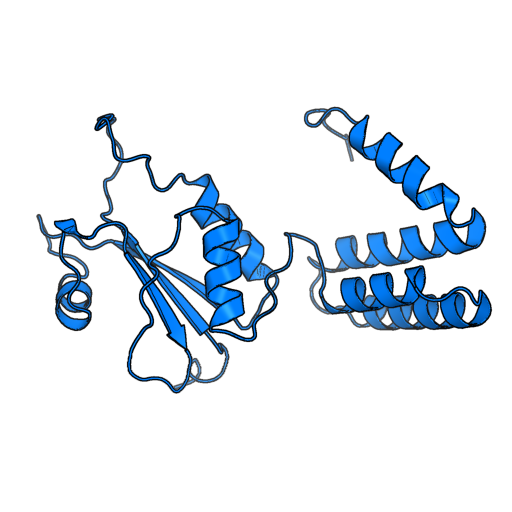0 -14.195 1.00 78.44 110 TYR A O 1
ATOM 885 N N . ALA A 1 111 ? -1.001 -6.121 -12.641 1.00 72.12 111 ALA A N 1
ATOM 886 C CA . ALA A 1 111 ? -0.536 -6.933 -11.541 1.00 72.12 111 ALA A CA 1
ATOM 887 C C . ALA A 1 111 ? -1.535 -6.799 -10.386 1.00 72.12 111 ALA A C 1
ATOM 889 O O . ALA A 1 111 ? -1.804 -5.696 -9.914 1.00 72.12 111 ALA A O 1
ATOM 890 N N . ASP A 1 112 ? -2.064 -7.926 -9.913 1.00 70.25 112 ASP A N 1
ATOM 891 C CA . ASP A 1 112 ? -2.879 -7.992 -8.693 1.00 70.25 112 ASP A CA 1
ATOM 892 C C . ASP A 1 112 ? -1.971 -7.837 -7.461 1.00 70.25 112 ASP A C 1
ATOM 894 O O . ASP A 1 112 ? -1.707 -8.783 -6.719 1.00 70.25 112 ASP A O 1
ATOM 898 N N . VAL A 1 113 ? -1.365 -6.654 -7.337 1.00 69.88 113 VAL A N 1
ATOM 899 C CA . VAL A 1 113 ? -0.373 -6.315 -6.320 1.00 69.88 113 VAL A CA 1
ATOM 900 C C . VAL A 1 113 ? -0.826 -5.067 -5.581 1.00 69.88 113 VAL A C 1
ATOM 902 O O . VAL A 1 113 ? -1.104 -4.021 -6.174 1.00 69.88 113 VAL A O 1
ATOM 905 N N . TYR A 1 114 ? -0.860 -5.175 -4.257 1.00 66.12 114 TYR A N 1
ATOM 906 C CA . TYR A 1 114 ? -1.127 -4.053 -3.378 1.00 66.12 114 TYR A CA 1
ATOM 907 C C . TYR A 1 114 ? 0.095 -3.133 -3.303 1.00 66.12 114 TYR A C 1
ATOM 909 O O . TYR A 1 114 ? 1.166 -3.542 -2.864 1.00 66.12 114 TYR A O 1
ATOM 917 N N . ILE A 1 115 ? -0.073 -1.874 -3.712 1.00 69.81 115 ILE A N 1
ATOM 918 C CA . ILE A 1 115 ? 0.936 -0.823 -3.532 1.00 69.81 115 ILE A CA 1
ATOM 919 C C . ILE A 1 115 ? 0.392 0.181 -2.525 1.00 69.81 115 ILE A C 1
ATOM 921 O O . ILE A 1 115 ? -0.296 1.142 -2.888 1.00 69.81 115 ILE A O 1
ATOM 925 N N . GLY A 1 116 ? 0.704 -0.063 -1.255 1.00 65.00 116 GLY A N 1
ATOM 926 C CA . GLY A 1 116 ? 0.367 0.833 -0.158 1.00 65.00 116 GLY A CA 1
ATOM 927 C C . GLY A 1 116 ? 1.121 2.165 -0.214 1.00 65.00 116 GLY A C 1
ATOM 928 O O . GLY A 1 116 ? 1.929 2.450 -1.108 1.00 65.00 116 GLY A O 1
ATOM 929 N N . LEU A 1 117 ? 0.828 3.025 0.755 1.00 68.19 117 LEU A N 1
ATOM 930 C CA . LEU A 1 117 ? 1.732 4.110 1.121 1.00 68.19 117 LEU A CA 1
ATOM 931 C C . LEU A 1 117 ? 2.872 3.541 1.972 1.00 68.19 117 LEU A C 1
ATOM 933 O O . LEU A 1 117 ? 2.747 2.463 2.561 1.00 68.19 117 LEU A O 1
ATOM 937 N N . GLU A 1 118 ? 3.988 4.263 2.035 1.00 67.56 118 GLU A N 1
ATOM 938 C CA . GLU A 1 118 ? 5.049 3.933 2.985 1.00 67.56 118 GLU A CA 1
ATOM 939 C C . GLU A 1 118 ? 4.461 3.868 4.399 1.00 67.56 118 GLU A C 1
ATOM 941 O O . GLU A 1 118 ? 3.685 4.740 4.791 1.00 67.56 118 GLU A O 1
ATOM 946 N N . ASN A 1 119 ? 4.833 2.833 5.155 1.00 71.00 119 ASN A N 1
ATOM 947 C CA . ASN A 1 119 ? 4.352 2.563 6.514 1.00 71.00 119 ASN A CA 1
ATOM 948 C C . ASN A 1 119 ? 2.875 2.130 6.632 1.00 71.00 119 ASN A C 1
ATOM 950 O O . ASN A 1 119 ? 2.410 1.953 7.758 1.00 71.00 119 ASN A O 1
ATOM 954 N N . CYS A 1 120 ? 2.148 1.908 5.532 1.00 78.31 120 CYS A N 1
ATOM 955 C CA . CYS A 1 120 ? 0.826 1.273 5.564 1.00 78.31 120 CYS A CA 1
ATOM 956 C C . CYS A 1 120 ? 0.948 -0.245 5.397 1.00 78.31 120 CYS A C 1
ATOM 958 O O . CYS A 1 120 ? 1.620 -0.729 4.483 1.00 78.31 120 CYS A O 1
ATOM 960 N N . LEU A 1 121 ? 0.266 -0.987 6.271 1.00 82.94 121 LEU A N 1
ATOM 961 C CA . LEU A 1 121 ? 0.230 -2.446 6.252 1.00 82.94 121 LEU A CA 1
ATOM 962 C C . LEU A 1 121 ? -1.126 -2.901 5.721 1.00 82.94 121 LEU A C 1
ATOM 964 O O . LEU A 1 121 ? -2.160 -2.583 6.306 1.00 82.94 121 LEU A O 1
ATOM 968 N N . GLU A 1 122 ? -1.122 -3.689 4.647 1.00 83.31 122 GLU A N 1
ATOM 969 C CA . GLU A 1 122 ? -2.350 -4.106 3.962 1.00 83.31 122 GLU A CA 1
ATOM 970 C C . GLU A 1 122 ? -3.348 -4.800 4.904 1.00 83.31 122 GLU A C 1
ATOM 972 O O . GLU A 1 122 ? -4.546 -4.506 4.889 1.00 83.31 1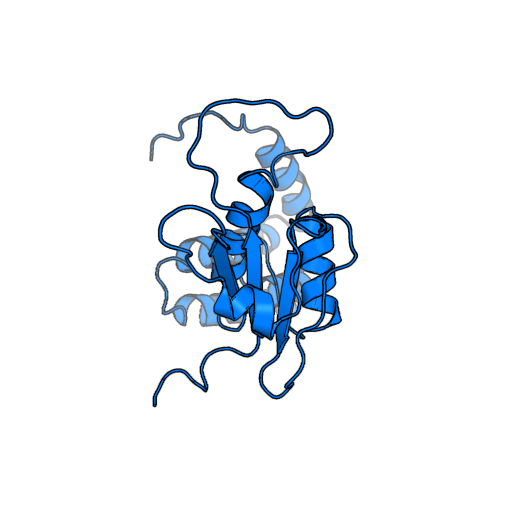22 GLU A O 1
ATOM 977 N N . THR A 1 123 ? -2.857 -5.703 5.759 1.00 86.56 123 THR A N 1
ATOM 978 C CA . THR A 1 123 ? -3.683 -6.414 6.744 1.00 86.56 123 THR A CA 1
ATOM 979 C C . THR A 1 123 ? -4.384 -5.435 7.685 1.00 86.56 123 THR A C 1
ATOM 981 O O . THR A 1 123 ? -5.592 -5.547 7.907 1.00 86.56 123 THR A O 1
ATOM 984 N N . PHE A 1 124 ? -3.660 -4.429 8.179 1.00 89.62 124 PHE A N 1
ATOM 985 C CA . PHE A 1 124 ? -4.200 -3.424 9.093 1.00 89.62 124 PHE A CA 1
ATOM 986 C C . PHE A 1 124 ? -5.135 -2.438 8.392 1.00 89.62 124 PHE A C 1
ATOM 988 O O . PHE A 1 124 ? -6.158 -2.085 8.972 1.00 89.62 124 PHE A O 1
ATOM 995 N N . ASP A 1 125 ? -4.872 -2.063 7.137 1.00 88.75 125 ASP A N 1
ATOM 996 C CA . ASP A 1 125 ? -5.784 -1.235 6.334 1.00 88.75 125 ASP A CA 1
ATOM 997 C C . ASP A 1 125 ? -7.138 -1.929 6.150 1.00 88.75 125 ASP A C 1
ATOM 999 O O . ASP A 1 125 ? -8.199 -1.342 6.385 1.00 88.75 125 ASP A O 1
ATOM 1003 N N . ARG A 1 126 ? -7.123 -3.225 5.815 1.00 89.50 126 ARG A N 1
ATOM 1004 C CA . ARG A 1 126 ? -8.344 -4.036 5.705 1.00 89.50 126 ARG A CA 1
ATOM 1005 C C . ARG A 1 126 ? -9.088 -4.126 7.041 1.00 89.50 126 ARG A C 1
ATOM 1007 O O . ARG A 1 126 ? -10.321 -4.086 7.054 1.00 89.50 126 ARG A O 1
ATOM 1014 N N . LEU A 1 127 ? -8.371 -4.249 8.162 1.00 92.38 127 LEU A N 1
ATOM 1015 C CA . LEU A 1 127 ? -8.968 -4.235 9.503 1.00 92.38 127 LEU A CA 1
ATOM 1016 C C . LEU A 1 127 ? -9.547 -2.859 9.855 1.00 92.38 127 LEU A C 1
ATOM 1018 O O . LEU A 1 127 ? -10.651 -2.798 10.389 1.00 92.38 127 LEU A O 1
ATOM 1022 N N . ALA A 1 128 ? -8.871 -1.765 9.502 1.00 90.62 128 ALA A N 1
ATOM 1023 C CA . ALA A 1 128 ? -9.332 -0.399 9.734 1.00 90.62 128 ALA A CA 1
ATOM 1024 C C . ALA A 1 128 ? -10.621 -0.086 8.964 1.00 90.62 128 ALA A C 1
ATOM 1026 O O . ALA A 1 128 ? -11.575 0.433 9.545 1.00 90.62 128 ALA A O 1
ATOM 1027 N N . VAL A 1 129 ? -10.706 -0.483 7.690 1.00 90.50 129 VAL A N 1
ATOM 1028 C CA . VAL A 1 129 ? -11.936 -0.345 6.891 1.00 90.50 129 VAL A CA 1
ATOM 1029 C C . VAL A 1 129 ? -13.096 -1.100 7.543 1.00 90.50 129 VAL A C 1
ATOM 1031 O O . VAL A 1 129 ? -14.192 -0.552 7.693 1.00 90.50 129 VAL A O 1
ATOM 1034 N N . LYS A 1 130 ? -12.860 -2.341 7.991 1.00 92.75 130 LYS A N 1
ATOM 1035 C CA . LYS A 1 130 ? -13.869 -3.131 8.716 1.00 92.75 130 LYS A CA 1
ATOM 1036 C C . LYS A 1 130 ? -14.272 -2.462 10.027 1.00 92.75 130 LYS A C 1
ATOM 1038 O O . LYS A 1 130 ? -15.461 -2.390 10.323 1.00 92.75 130 LYS A O 1
ATOM 1043 N N . PHE A 1 131 ? -13.307 -1.951 10.784 1.00 92.88 131 PHE A N 1
ATOM 1044 C CA . PHE A 1 131 ? -13.527 -1.302 12.072 1.00 92.88 131 PHE A CA 1
ATOM 1045 C C . PHE A 1 131 ? -14.433 -0.071 11.948 1.00 92.88 131 PHE A C 1
ATOM 1047 O O . PHE A 1 131 ? -15.416 0.039 12.678 1.00 92.88 131 PHE A O 1
ATOM 1054 N N . VAL A 1 132 ? -14.152 0.813 10.985 1.00 89.94 132 VAL A N 1
ATOM 1055 C CA . VAL A 1 132 ? -14.934 2.041 10.760 1.00 89.94 132 VAL A CA 1
ATOM 1056 C C . VAL A 1 132 ? -16.330 1.733 10.206 1.00 89.94 132 VAL A C 1
ATOM 1058 O O . VAL A 1 132 ? -17.304 2.370 10.600 1.00 89.94 132 VAL A O 1
ATOM 1061 N N . THR A 1 133 ? -16.453 0.735 9.325 1.00 89.81 133 THR A N 1
ATOM 1062 C CA . THR A 1 133 ? -17.748 0.342 8.732 1.00 89.81 133 THR A CA 1
ATOM 1063 C C . THR A 1 133 ? -18.677 -0.324 9.754 1.00 89.81 133 THR A C 1
ATOM 1065 O O . THR A 1 133 ? -19.902 -0.220 9.664 1.00 89.81 133 THR A O 1
ATOM 1068 N N . THR A 1 134 ? -18.103 -1.012 10.740 1.00 90.50 134 THR A N 1
ATOM 1069 C CA . THR A 1 134 ? -18.846 -1.694 11.801 1.00 90.50 134 THR A CA 1
ATOM 1070 C C . THR A 1 134 ? -19.382 -0.670 12.798 1.00 90.50 134 THR A C 1
ATOM 1072 O O . THR A 1 134 ? -18.621 0.149 13.299 1.00 90.50 134 THR A O 1
ATOM 1075 N N . LYS A 1 135 ? -20.682 -0.709 13.119 1.00 85.25 135 LYS A N 1
ATOM 1076 C CA . LYS A 1 135 ? -21.307 0.174 14.132 1.00 85.25 135 LYS A CA 1
ATOM 1077 C C . LYS A 1 135 ? -21.401 -0.463 15.519 1.00 85.25 135 LYS A C 1
ATOM 1079 O O . LYS A 1 135 ? -21.563 0.240 16.507 1.00 85.25 135 LYS A O 1
ATOM 1084 N N . ASN A 1 136 ? -21.334 -1.790 15.583 1.00 91.12 136 ASN A N 1
ATOM 1085 C CA . ASN A 1 136 ? -21.446 -2.547 16.821 1.00 91.12 136 ASN A CA 1
ATOM 1086 C C . ASN A 1 136 ? -20.129 -2.483 17.613 1.00 91.12 136 ASN A C 1
ATOM 1088 O O . ASN A 1 136 ? -19.073 -2.861 17.100 1.00 91.12 136 ASN A O 1
ATOM 1092 N N . GLU A 1 137 ? -20.187 -2.024 18.863 1.00 87.75 137 GLU A N 1
ATOM 1093 C CA . GLU A 1 137 ? -19.009 -1.886 19.727 1.00 87.75 137 GLU A CA 1
ATOM 1094 C C . GLU A 1 137 ? -18.333 -3.227 20.034 1.00 87.75 137 GLU A C 1
ATOM 1096 O O . GLU A 1 137 ? -17.106 -3.302 20.077 1.00 87.75 137 GLU A O 1
ATOM 1101 N N . GLU A 1 138 ? -19.103 -4.303 20.201 1.00 90.06 138 GLU A N 1
ATOM 1102 C CA . GLU A 1 138 ? -18.542 -5.622 20.512 1.00 90.06 138 GLU A CA 1
ATOM 1103 C C . GLU A 1 138 ? -17.778 -6.207 19.320 1.00 90.06 138 GLU A C 1
ATOM 1105 O O . GLU A 1 138 ? -16.685 -6.754 19.472 1.00 90.06 138 GLU A O 1
ATOM 1110 N N . GLU A 1 139 ? -18.286 -6.014 18.103 1.00 90.75 139 GLU A N 1
ATOM 1111 C CA . GLU A 1 139 ? -17.574 -6.403 16.883 1.00 90.75 139 GLU A CA 1
ATOM 1112 C C . GLU A 1 139 ? -16.328 -5.535 16.658 1.00 90.75 139 GLU A C 1
ATOM 1114 O O . GLU A 1 139 ? -15.276 -6.055 16.283 1.00 90.75 139 GLU A O 1
ATOM 1119 N N . ARG A 1 140 ? -16.389 -4.231 16.971 1.00 90.81 140 ARG A N 1
ATOM 1120 C CA . ARG A 1 140 ? -15.207 -3.351 16.965 1.00 90.81 140 ARG A CA 1
ATOM 1121 C C . ARG A 1 140 ? -14.127 -3.841 17.936 1.00 90.81 140 ARG A C 1
ATOM 1123 O O . ARG A 1 140 ? -12.954 -3.857 17.564 1.00 90.81 140 ARG A O 1
ATOM 1130 N N . LYS A 1 141 ? -14.495 -4.306 19.136 1.00 92.12 141 LYS A N 1
ATOM 1131 C CA . LYS A 1 141 ? -13.554 -4.920 20.097 1.00 92.12 141 LYS A CA 1
ATOM 1132 C C . LYS A 1 141 ? -12.949 -6.222 19.566 1.00 92.12 141 LYS A C 1
ATOM 1134 O O . LYS A 1 141 ? -11.759 -6.455 19.753 1.00 92.12 141 LYS A O 1
ATOM 1139 N N . GLN A 1 142 ? -13.726 -7.051 18.866 1.00 93.38 142 GLN A N 1
ATOM 1140 C CA . GLN A 1 142 ? -13.195 -8.262 18.224 1.00 93.38 142 GLN A CA 1
ATOM 1141 C C . GLN A 1 142 ? -12.197 -7.932 17.108 1.00 93.38 142 GLN A C 1
ATOM 1143 O O . GLN A 1 142 ? -11.185 -8.614 16.969 1.00 93.38 142 GLN A O 1
ATOM 1148 N N . ILE A 1 143 ? -12.462 -6.886 16.319 1.00 93.19 143 ILE A N 1
ATOM 1149 C CA . ILE A 1 143 ? -11.532 -6.404 15.290 1.00 93.19 143 ILE A CA 1
ATOM 1150 C C . ILE A 1 143 ? -10.253 -5.855 15.932 1.00 93.19 143 ILE A C 1
ATOM 1152 O O . ILE A 1 143 ? -9.170 -6.169 15.447 1.00 93.19 143 ILE A O 1
ATOM 1156 N N . LEU A 1 144 ? -10.361 -5.109 17.039 1.00 93.06 144 LEU A N 1
ATOM 1157 C CA . LEU A 1 144 ? -9.196 -4.650 17.800 1.00 93.06 144 LEU A CA 1
ATOM 1158 C C . LEU A 1 144 ? -8.352 -5.835 18.283 1.00 93.06 144 LEU A C 1
ATOM 1160 O O . LEU A 1 144 ? -7.144 -5.831 18.083 1.00 93.06 144 LEU A O 1
ATOM 1164 N N . LYS A 1 145 ? -8.983 -6.870 18.848 1.00 94.25 145 LYS A N 1
ATOM 1165 C CA . LYS A 1 145 ? -8.272 -8.072 19.294 1.00 94.25 145 LYS A CA 1
ATOM 1166 C C . LYS A 1 145 ? -7.527 -8.758 18.143 1.00 94.25 145 LYS A C 1
ATOM 1168 O O . LYS A 1 145 ? -6.378 -9.140 18.305 1.00 94.25 145 LYS A O 1
ATOM 1173 N N . LYS A 1 146 ? -8.146 -8.857 16.961 1.00 93.75 146 LYS A N 1
ATOM 1174 C CA . LYS A 1 146 ? -7.472 -9.384 15.760 1.00 93.75 146 LYS A CA 1
ATOM 1175 C C . LYS A 1 146 ? -6.286 -8.518 15.340 1.00 93.75 146 LYS A C 1
ATOM 1177 O O . LYS A 1 146 ? -5.260 -9.054 14.957 1.00 93.75 146 LYS A O 1
ATOM 1182 N N . ALA A 1 147 ? -6.415 -7.194 15.411 1.00 92.62 147 ALA A N 1
ATOM 1183 C CA . ALA A 1 147 ? -5.304 -6.293 15.114 1.00 92.62 147 ALA A CA 1
ATOM 1184 C C . ALA A 1 147 ? -4.148 -6.450 16.119 1.00 92.62 147 ALA A C 1
ATOM 1186 O O . ALA A 1 147 ? -2.993 -6.345 15.726 1.00 92.62 147 ALA A O 1
ATOM 1187 N N . GLU A 1 148 ? -4.446 -6.724 17.392 1.00 92.75 148 GLU A N 1
ATOM 1188 C CA . GLU A 1 148 ? -3.443 -7.032 18.421 1.00 92.75 148 GLU A CA 1
ATOM 1189 C C . GLU A 1 148 ? -2.754 -8.381 18.160 1.00 92.75 148 GLU A C 1
ATOM 1191 O O . GLU A 1 148 ? -1.532 -8.447 18.198 1.00 92.75 148 GLU A O 1
ATOM 1196 N N . GLU A 1 149 ? -3.508 -9.423 17.797 1.00 93.12 149 GLU A N 1
ATOM 1197 C CA . GLU A 1 149 ? -2.954 -10.733 17.417 1.00 93.12 149 GLU A CA 1
ATOM 1198 C C . GLU A 1 149 ? -2.034 -10.636 16.183 1.00 93.12 149 GLU A C 1
ATOM 1200 O O . GLU A 1 149 ? -0.957 -11.231 16.157 1.00 93.12 149 GLU A O 1
ATOM 1205 N N . GLU A 1 150 ? -2.427 -9.858 15.169 1.00 90.56 150 GLU A N 1
ATOM 1206 C CA . GLU A 1 150 ? -1.589 -9.587 13.993 1.00 90.56 150 GLU A CA 1
ATOM 1207 C C . GLU A 1 150 ? -0.352 -8.756 14.354 1.00 90.56 150 GLU A C 1
ATOM 1209 O O . GLU A 1 150 ? 0.708 -8.975 13.776 1.00 90.56 150 GLU A O 1
ATOM 1214 N N . TRP A 1 151 ? -0.461 -7.834 15.319 1.00 90.62 151 TRP A N 1
ATOM 1215 C CA . TRP A 1 151 ? 0.668 -7.036 15.805 1.00 90.62 151 TRP A CA 1
ATOM 1216 C C . TRP A 1 151 ? 1.704 -7.904 16.531 1.00 90.62 151 TRP A C 1
ATOM 1218 O O . TRP A 1 151 ? 2.892 -7.797 16.229 1.00 90.62 151 TRP A O 1
ATOM 1228 N N . ASP A 1 152 ? 1.261 -8.827 17.389 1.00 88.88 152 ASP A N 1
ATOM 1229 C CA . ASP A 1 152 ? 2.129 -9.807 18.060 1.00 88.88 152 ASP A CA 1
ATOM 1230 C C . ASP A 1 152 ? 2.796 -10.780 17.064 1.00 88.88 152 ASP A C 1
ATOM 1232 O O . ASP A 1 152 ? 3.869 -11.329 17.326 1.00 88.88 152 ASP A O 1
ATOM 1236 N N . GLY A 1 153 ? 2.167 -11.001 15.905 1.00 87.00 153 GLY A N 1
ATOM 1237 C CA . GLY A 1 153 ? 2.663 -11.859 14.828 1.00 87.00 153 GLY A CA 1
ATOM 1238 C C . GLY A 1 153 ? 3.704 -11.217 13.903 1.00 87.00 153 GLY A C 1
ATOM 1239 O O . GLY A 1 153 ? 4.246 -11.912 13.032 1.00 87.00 153 GLY A O 1
ATOM 1240 N N . ILE A 1 154 ? 4.001 -9.920 14.058 1.00 86.62 154 ILE A N 1
ATOM 1241 C CA . ILE A 1 154 ? 4.930 -9.202 13.179 1.00 86.62 154 ILE A CA 1
ATOM 1242 C C . ILE A 1 154 ? 6.360 -9.689 13.395 1.00 86.62 154 ILE A C 1
ATOM 1244 O O . ILE A 1 154 ? 6.924 -9.628 14.483 1.00 86.62 154 ILE A O 1
ATOM 1248 N N . LYS A 1 155 ? 6.981 -10.139 12.304 1.00 82.62 155 LYS A N 1
ATOM 1249 C CA . LYS A 1 155 ? 8.378 -10.603 12.294 1.00 82.62 155 LYS A CA 1
ATOM 1250 C C . LYS A 1 155 ? 9.365 -9.518 11.878 1.00 82.62 155 LYS A C 1
ATOM 1252 O O . LYS A 1 155 ? 10.545 -9.622 12.196 1.00 82.62 155 LYS A O 1
ATOM 1257 N N . ASN A 1 156 ? 8.893 -8.510 11.147 1.00 79.25 156 ASN A N 1
ATOM 1258 C CA . ASN A 1 156 ? 9.711 -7.433 10.608 1.00 79.25 156 ASN A CA 1
ATOM 1259 C C . ASN A 1 156 ? 9.695 -6.233 11.570 1.00 79.25 156 ASN A C 1
ATOM 1261 O O . ASN A 1 156 ? 8.672 -5.555 11.661 1.00 79.25 156 ASN A O 1
ATOM 1265 N N . PRO A 1 157 ? 10.822 -5.879 12.221 1.00 80.06 157 PRO A N 1
ATOM 1266 C CA . PRO A 1 157 ? 10.862 -4.757 13.169 1.00 80.06 157 PRO A CA 1
ATOM 1267 C C . PRO A 1 157 ? 10.507 -3.400 12.545 1.00 80.06 157 PRO A C 1
ATOM 1269 O O . PRO A 1 157 ? 10.131 -2.464 13.239 1.00 80.06 157 PRO A O 1
ATOM 1272 N N . SER A 1 158 ? 10.626 -3.275 11.219 1.00 77.38 158 SER A N 1
ATOM 1273 C CA . SER A 1 158 ? 10.241 -2.059 10.497 1.00 77.38 158 SER A CA 1
ATOM 1274 C C . SER A 1 158 ? 8.723 -1.854 10.412 1.00 77.38 158 SER A C 1
ATOM 1276 O O . SER A 1 158 ? 8.294 -0.734 10.153 1.00 77.38 158 SER A O 1
ATOM 1278 N N . GLU A 1 159 ? 7.920 -2.905 10.588 1.00 81.12 159 GLU A N 1
ATOM 1279 C CA . GLU A 1 159 ? 6.453 -2.862 10.473 1.00 81.12 159 GLU A CA 1
ATOM 1280 C C . GLU A 1 159 ? 5.774 -2.646 11.836 1.00 81.12 159 GLU A C 1
ATOM 1282 O O . GLU A 1 159 ? 4.648 -2.151 11.909 1.00 81.12 159 GLU A O 1
ATOM 1287 N N . GLU A 1 160 ? 6.477 -2.958 12.926 1.00 86.12 160 GLU A N 1
ATOM 1288 C CA . GLU A 1 160 ? 5.986 -2.843 14.302 1.00 86.12 160 GLU A CA 1
ATOM 1289 C C . GLU A 1 160 ? 5.494 -1.425 14.667 1.00 86.12 160 GLU A C 1
ATOM 1291 O O . GLU A 1 160 ? 4.385 -1.317 15.198 1.00 86.12 160 GLU A O 1
ATOM 1296 N N . PRO A 1 161 ? 6.205 -0.321 14.334 1.00 87.88 161 PRO A N 1
ATOM 1297 C CA . PRO A 1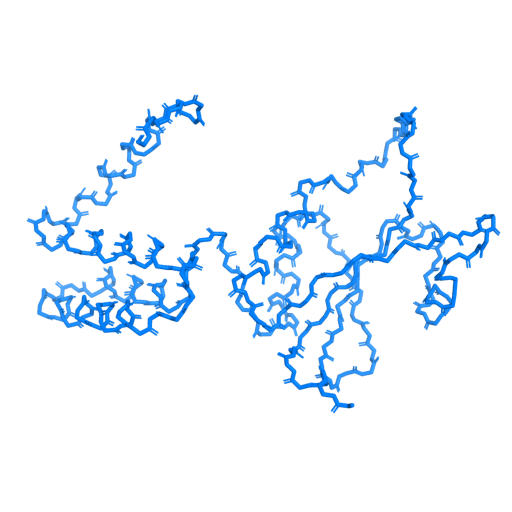 161 ? 5.732 1.030 14.650 1.00 87.88 161 PRO A CA 1
ATOM 1298 C C . PRO A 1 161 ? 4.436 1.397 13.919 1.00 87.88 161 PRO A C 1
ATOM 1300 O O . PRO A 1 161 ? 3.589 2.114 14.456 1.00 87.88 161 PRO A O 1
ATOM 1303 N N . SER A 1 162 ? 4.272 0.904 12.689 1.00 86.50 162 SER A N 1
ATOM 1304 C CA . SER A 1 162 ? 3.057 1.107 11.905 1.00 86.50 162 SER A CA 1
ATOM 1305 C C . SER A 1 162 ? 1.876 0.387 12.535 1.00 86.50 162 SER A C 1
ATOM 1307 O O . SER A 1 162 ? 0.845 1.009 12.787 1.00 86.50 162 SER A O 1
ATOM 1309 N N . ALA A 1 163 ? 2.028 -0.902 12.838 1.00 89.38 163 ALA A N 1
ATOM 1310 C CA . ALA A 1 163 ? 0.989 -1.706 13.474 1.00 89.38 163 ALA A CA 1
ATOM 1311 C C . ALA A 1 163 ? 0.571 -1.148 14.839 1.00 89.38 163 ALA A C 1
ATOM 1313 O O . ALA A 1 163 ? -0.624 -1.011 15.119 1.00 89.38 163 ALA A O 1
ATOM 1314 N N . GLU A 1 164 ? 1.548 -0.727 15.646 1.00 91.19 164 GLU A N 1
ATOM 1315 C CA . GLU A 1 164 ? 1.300 -0.080 16.930 1.00 91.19 164 GLU A CA 1
ATOM 1316 C C . GLU A 1 164 ? 0.415 1.170 16.765 1.00 91.19 164 GLU A C 1
ATOM 1318 O O . GLU A 1 164 ? -0.510 1.392 17.554 1.00 91.19 164 GLU A O 1
ATOM 1323 N N . MET A 1 165 ? 0.650 1.977 15.723 1.00 90.75 165 MET A N 1
ATOM 1324 C CA . MET A 1 165 ? -0.156 3.164 15.435 1.00 90.75 165 MET A CA 1
ATOM 1325 C C . MET A 1 165 ? -1.618 2.805 15.128 1.00 90.75 165 MET A C 1
ATOM 1327 O O . MET A 1 165 ? -2.519 3.420 15.706 1.00 90.75 165 MET A O 1
ATOM 1331 N N . TYR A 1 166 ? -1.877 1.784 14.299 1.00 92.06 166 TYR A N 1
ATOM 1332 C CA . TYR A 1 166 ? -3.247 1.321 14.019 1.00 92.06 166 TYR A CA 1
ATOM 1333 C C . TYR A 1 166 ? -3.964 0.882 15.299 1.00 92.06 166 TYR A C 1
ATOM 1335 O O . TYR A 1 166 ? -5.070 1.351 15.581 1.00 92.06 166 TYR A O 1
ATOM 1343 N N . VAL A 1 167 ? -3.322 0.036 16.108 1.00 93.81 167 VAL A N 1
ATOM 1344 C CA . VAL A 1 167 ? -3.897 -0.478 17.360 1.00 93.81 167 VAL A CA 1
ATOM 1345 C C . VAL A 1 167 ? -4.177 0.667 18.341 1.00 93.81 167 VAL A C 1
ATOM 1347 O O . VAL A 1 167 ? -5.259 0.739 18.929 1.00 93.81 167 VAL A O 1
ATOM 1350 N N . LYS A 1 168 ? -3.248 1.622 18.491 1.00 93.62 168 LYS A N 1
ATOM 1351 C CA . LYS A 1 168 ? -3.433 2.809 19.345 1.00 93.62 168 LYS A CA 1
ATOM 1352 C C . LYS A 1 168 ? -4.618 3.664 18.899 1.00 93.62 168 LYS A C 1
ATOM 1354 O O . LYS A 1 168 ? -5.383 4.113 19.755 1.00 93.62 168 LYS A O 1
ATOM 1359 N N . ILE A 1 169 ? -4.783 3.893 17.596 1.00 92.50 169 ILE A N 1
ATOM 1360 C CA . ILE A 1 169 ? -5.918 4.657 17.064 1.00 92.50 169 ILE A CA 1
ATOM 1361 C C . ILE A 1 169 ? -7.226 3.913 17.340 1.00 92.50 169 ILE A C 1
ATOM 1363 O O . ILE A 1 169 ? -8.136 4.508 17.912 1.00 92.50 169 ILE A O 1
ATOM 1367 N N . MET A 1 170 ? -7.311 2.614 17.032 1.00 91.94 170 MET A N 1
ATOM 1368 C CA . MET A 1 170 ? -8.516 1.810 17.286 1.00 91.94 170 MET A CA 1
ATOM 1369 C C . MET A 1 170 ? -8.911 1.814 18.771 1.00 91.94 170 MET A C 1
ATOM 1371 O O . MET A 1 170 ? -10.080 2.026 19.100 1.00 91.94 170 MET A O 1
ATOM 1375 N N . ARG A 1 171 ? -7.937 1.673 19.684 1.00 93.38 171 ARG A N 1
ATOM 1376 C CA . ARG A 1 171 ? -8.159 1.790 21.138 1.00 93.38 171 ARG A CA 1
ATOM 1377 C C . ARG A 1 171 ? -8.719 3.160 21.518 1.00 93.38 171 ARG A C 1
ATOM 1379 O O . ARG A 1 171 ? -9.668 3.239 22.295 1.00 93.38 171 ARG A O 1
ATOM 1386 N N . LYS A 1 172 ? -8.162 4.243 20.967 1.00 93.00 172 LYS A N 1
ATOM 1387 C CA . LYS A 1 172 ? -8.642 5.606 21.239 1.00 93.00 172 LYS A CA 1
ATOM 1388 C C . LYS A 1 172 ? -10.042 5.852 20.687 1.00 93.00 172 LYS A C 1
ATOM 1390 O O . LYS A 1 172 ? -10.815 6.515 21.367 1.00 93.00 172 LYS A O 1
ATOM 1395 N N . VAL A 1 173 ? -10.387 5.304 19.522 1.00 91.88 173 VAL A N 1
ATOM 1396 C CA . VAL A 1 173 ? -11.747 5.409 18.969 1.00 91.88 173 VAL A CA 1
ATOM 1397 C C . VAL A 1 173 ? -12.756 4.683 19.861 1.00 91.88 173 VAL A C 1
ATOM 1399 O O . VAL A 1 173 ? -13.812 5.235 20.139 1.00 91.88 173 VAL A O 1
ATOM 1402 N N . ILE A 1 174 ? -12.424 3.507 20.405 1.00 90.69 174 ILE A N 1
ATOM 1403 C CA . ILE A 1 174 ? -13.304 2.823 21.375 1.00 90.69 174 ILE A CA 1
ATOM 1404 C C . ILE A 1 174 ? -13.472 3.649 22.662 1.00 90.69 174 ILE A C 1
ATOM 1406 O O . ILE A 1 174 ? -14.559 3.690 23.225 1.00 90.69 174 ILE A O 1
ATOM 1410 N N . GLN A 1 175 ? -12.414 4.315 23.136 1.00 90.12 175 GLN A N 1
ATOM 1411 C CA . GLN A 1 175 ? -12.461 5.097 24.379 1.00 90.12 175 GLN A CA 1
ATOM 1412 C C . GLN A 1 175 ? -13.158 6.456 24.234 1.00 90.12 175 GLN A C 1
ATOM 1414 O O . GLN A 1 175 ? -13.817 6.904 25.169 1.00 90.12 175 GLN A O 1
ATOM 1419 N N . LYS A 1 176 ? -12.946 7.149 23.111 1.00 88.75 176 LYS A N 1
ATOM 1420 C CA . LYS A 1 176 ? -13.376 8.541 22.895 1.00 88.75 176 LYS A CA 1
ATOM 1421 C C . LYS A 1 176 ? -14.535 8.685 21.907 1.00 88.75 176 LYS A C 1
ATOM 1423 O O . LYS A 1 176 ? -15.084 9.776 21.803 1.00 88.75 176 LYS A O 1
ATOM 1428 N N . GLY A 1 177 ? -14.895 7.621 21.198 1.00 86.56 177 GLY A N 1
ATOM 1429 C CA . GLY A 1 177 ? -15.885 7.644 20.127 1.00 86.56 177 GLY A CA 1
ATOM 1430 C C . GLY A 1 177 ? -15.310 8.068 18.772 1.00 86.56 177 GLY A C 1
ATOM 1431 O O . GLY A 1 177 ? -14.124 8.384 18.630 1.00 86.56 177 GLY A O 1
ATOM 1432 N N . ASP A 1 178 ? -16.182 8.071 17.763 1.00 86.06 178 ASP A N 1
ATOM 1433 C CA . ASP A 1 178 ? -15.818 8.284 16.355 1.00 86.06 178 ASP A CA 1
ATOM 1434 C C . ASP A 1 178 ? -15.297 9.712 16.073 1.00 86.06 178 ASP A C 1
ATOM 1436 O O . ASP A 1 178 ? -14.480 9.908 15.170 1.00 86.06 178 ASP A O 1
ATOM 1440 N N . ASP A 1 179 ? -15.655 10.694 16.911 1.00 87.88 179 ASP A N 1
ATOM 1441 C CA . ASP A 1 179 ? -15.177 12.086 16.822 1.00 87.88 179 ASP A CA 1
ATOM 1442 C C . ASP A 1 179 ? -13.654 12.216 17.006 1.00 87.88 179 ASP A C 1
ATOM 1444 O O . ASP A 1 179 ? -13.029 13.190 16.564 1.00 87.88 179 ASP A O 1
ATOM 1448 N N . PHE A 1 180 ? -13.020 11.211 17.620 1.00 89.69 180 PHE A N 1
ATOM 1449 C CA . PHE A 1 180 ? -11.571 11.172 17.773 1.00 89.69 180 PHE A CA 1
ATOM 1450 C C . PHE A 1 180 ? -10.839 11.206 16.423 1.00 89.69 180 PHE A C 1
ATOM 1452 O O . PHE A 1 180 ? -9.779 11.817 16.333 1.00 89.69 180 PHE A O 1
ATOM 1459 N N . ILE A 1 181 ? -11.401 10.612 15.365 1.00 89.31 181 ILE A N 1
ATOM 1460 C CA . ILE A 1 181 ? -10.732 10.531 14.058 1.00 89.31 181 ILE A CA 1
ATOM 1461 C C . ILE A 1 181 ? -10.555 11.927 13.452 1.00 89.31 181 ILE A C 1
ATOM 1463 O O . ILE A 1 181 ? -9.464 12.266 12.996 1.00 89.31 181 ILE A O 1
ATOM 1467 N N . ASN A 1 182 ? -11.606 12.750 13.490 1.00 89.00 182 ASN A N 1
ATOM 1468 C CA . ASN A 1 182 ? -11.564 14.108 12.947 1.00 89.00 182 ASN A CA 1
ATOM 1469 C C . ASN A 1 182 ? -10.624 14.997 13.768 1.00 89.00 182 ASN A C 1
ATOM 1471 O O . ASN A 1 182 ? -9.738 15.635 13.209 1.00 89.00 182 ASN A O 1
ATOM 1475 N N . SER A 1 183 ? -10.744 14.959 15.099 1.00 89.38 183 SER A N 1
ATOM 1476 C CA . SER A 1 183 ? -9.858 15.741 15.975 1.00 89.38 183 SER A CA 1
ATOM 1477 C C . SER A 1 183 ? -8.381 15.355 15.841 1.00 89.38 183 SER A C 1
ATOM 1479 O O . SER A 1 183 ? -7.509 16.222 15.881 1.00 89.38 183 SER A O 1
ATOM 1481 N N . GLU A 1 184 ? -8.076 14.069 15.654 1.00 88.00 184 GLU A N 1
ATOM 1482 C CA . GLU A 1 184 ? -6.703 13.614 15.439 1.00 88.00 184 GLU A CA 1
ATOM 1483 C C . GLU A 1 184 ? -6.178 14.021 14.059 1.00 88.00 184 GLU A C 1
ATOM 1485 O O . GLU A 1 184 ? -5.014 14.410 13.949 1.00 88.00 184 GLU A O 1
ATOM 1490 N N . LYS A 1 185 ? -7.026 13.996 13.024 1.00 88.62 185 LYS A N 1
ATOM 1491 C CA . LYS A 1 185 ? -6.676 14.483 11.687 1.00 88.62 185 LYS A CA 1
ATOM 1492 C C . LYS A 1 185 ? -6.304 15.968 11.719 1.00 88.62 185 LYS A C 1
ATOM 1494 O O . LYS A 1 185 ? -5.205 16.313 11.292 1.00 88.62 185 LYS A O 1
ATOM 1499 N N . ASP A 1 186 ? -7.150 16.808 12.313 1.00 90.38 186 ASP A N 1
ATOM 1500 C CA . ASP A 1 186 ? -6.902 18.252 12.435 1.00 90.38 186 ASP A CA 1
ATOM 1501 C C . ASP A 1 186 ? -5.616 18.537 13.226 1.00 90.38 186 ASP A C 1
ATOM 1503 O O . ASP A 1 186 ? -4.810 19.398 12.865 1.00 90.38 186 ASP A O 1
ATOM 1507 N N . ARG A 1 187 ? -5.378 17.771 14.300 1.00 90.12 187 ARG A N 1
ATOM 1508 C CA . ARG A 1 187 ? -4.161 17.887 15.112 1.00 90.12 187 ARG A CA 1
ATOM 1509 C C . ARG A 1 187 ? -2.905 17.568 14.304 1.00 90.12 187 ARG A C 1
ATOM 1511 O O . ARG A 1 187 ? -1.904 18.257 14.475 1.00 90.12 187 ARG A O 1
ATOM 1518 N N . VAL A 1 188 ? -2.930 16.514 13.484 1.00 87.81 188 VAL A N 1
ATOM 1519 C CA . VAL A 1 188 ? -1.785 16.100 12.656 1.00 87.81 188 VAL A CA 1
ATOM 1520 C C . VAL A 1 188 ? -1.545 17.089 11.516 1.00 87.81 188 VAL A C 1
ATOM 1522 O O . VAL A 1 188 ? -0.394 17.436 11.266 1.00 87.81 188 VAL A O 1
ATOM 1525 N N . GLU A 1 189 ? -2.600 17.595 10.876 1.00 86.75 189 GLU A N 1
ATOM 1526 C CA . GLU A 1 189 ? -2.496 18.637 9.843 1.00 86.75 189 GLU A CA 1
ATOM 1527 C C . GLU A 1 189 ? -1.944 19.959 10.403 1.00 86.75 189 GLU A C 1
ATOM 1529 O O . GLU A 1 189 ? -1.208 20.666 9.717 1.00 86.75 189 GLU A O 1
ATOM 1534 N N . GLY A 1 190 ? -2.232 20.264 11.672 1.00 84.69 190 GLY A N 1
ATOM 1535 C CA . GLY A 1 190 ? -1.690 21.425 12.378 1.00 84.69 190 GLY A CA 1
ATOM 1536 C C . GLY A 1 190 ? -0.218 21.311 12.801 1.00 84.69 190 GLY A C 1
ATOM 1537 O O . GLY A 1 190 ? 0.339 22.295 13.295 1.00 84.69 190 GLY A O 1
ATOM 1538 N N . LEU A 1 191 ? 0.435 20.151 12.643 1.00 83.44 191 LEU A N 1
ATOM 1539 C CA . LEU A 1 191 ? 1.852 19.996 12.986 1.00 83.44 191 LEU A CA 1
ATOM 1540 C C . LEU A 1 191 ? 2.750 20.578 11.880 1.00 83.44 191 LEU A C 1
ATOM 1542 O O . LEU A 1 191 ? 2.620 20.202 10.713 1.00 83.44 191 LEU A O 1
ATOM 1546 N N . PRO A 1 192 ? 3.725 21.444 12.211 1.00 75.12 192 PRO A N 1
ATOM 1547 C CA . PRO A 1 192 ? 4.687 21.917 11.225 1.00 75.12 192 PRO A CA 1
ATOM 1548 C C . PRO A 1 192 ? 5.568 20.754 10.747 1.00 75.12 192 PRO A C 1
ATOM 1550 O O . PRO A 1 192 ? 6.248 20.111 11.546 1.00 75.12 192 PRO A O 1
ATOM 1553 N N . GLN A 1 193 ? 5.621 20.527 9.430 1.00 63.53 193 GLN A N 1
ATOM 1554 C CA . GLN A 1 193 ? 6.352 19.403 8.817 1.00 63.53 193 GLN A CA 1
ATOM 1555 C C . GLN A 1 193 ? 7.881 19.407 9.055 1.00 63.53 193 GLN A C 1
ATOM 1557 O O . GLN A 1 193 ? 8.548 18.438 8.714 1.00 63.53 193 GLN A O 1
ATOM 1562 N N . ASN A 1 194 ? 8.434 20.456 9.680 1.00 49.88 194 ASN A N 1
ATOM 1563 C CA . ASN A 1 194 ? 9.868 20.636 9.945 1.00 49.88 194 ASN A CA 1
ATOM 1564 C C . ASN A 1 194 ? 10.236 20.797 11.434 1.00 49.88 194 ASN A C 1
ATOM 1566 O O . ASN A 1 194 ? 11.338 21.250 11.747 1.00 49.88 194 ASN A O 1
ATOM 1570 N N . SER A 1 195 ? 9.366 20.451 12.387 1.00 42.25 195 SER A N 1
ATOM 1571 C CA . SER A 1 195 ? 9.792 20.443 13.792 1.00 42.25 195 SER A CA 1
ATOM 1572 C C . SER A 1 195 ? 10.550 19.158 14.106 1.00 42.25 195 SER A C 1
ATOM 1574 O O . SER A 1 195 ? 9.960 18.080 14.125 1.00 42.25 195 SER A O 1
ATOM 1576 N N . CYS A 1 196 ? 11.846 19.274 14.393 1.00 46.75 196 CYS A N 1
ATOM 1577 C CA . CYS A 1 196 ? 12.641 18.225 15.020 1.00 46.75 196 CYS A CA 1
ATOM 1578 C C . CYS A 1 196 ? 11.952 17.769 16.316 1.00 46.75 196 CYS A C 1
ATOM 1580 O O . CYS A 1 196 ? 12.110 18.395 17.367 1.00 46.75 196 CYS A O 1
ATOM 1582 N N . ILE A 1 197 ? 11.182 16.684 16.248 1.00 54.03 197 ILE A N 1
ATOM 1583 C CA . ILE A 1 197 ? 10.674 15.995 17.430 1.00 54.03 197 ILE A CA 1
ATOM 1584 C C . ILE A 1 197 ? 11.891 15.301 18.037 1.00 54.03 197 ILE A C 1
ATOM 1586 O O . ILE A 1 197 ? 12.336 14.266 17.540 1.00 54.03 197 ILE A O 1
ATOM 1590 N N . LYS A 1 198 ? 12.483 15.917 19.065 1.00 43.41 198 LYS A N 1
ATOM 1591 C CA . LYS A 1 198 ? 13.485 15.252 19.900 1.00 43.41 198 LYS A CA 1
ATOM 1592 C C . LYS A 1 198 ? 12.810 14.016 20.498 1.00 43.41 198 LYS A C 1
ATOM 1594 O O . LYS A 1 198 ? 11.893 14.166 21.303 1.00 43.41 198 LYS A O 1
ATOM 1599 N N . ARG A 1 199 ? 13.202 12.837 20.013 1.00 39.06 199 ARG A N 1
ATOM 1600 C CA . ARG A 1 199 ? 12.935 11.568 20.693 1.00 39.06 199 ARG A CA 1
ATOM 1601 C C . ARG A 1 199 ? 13.739 11.509 21.984 1.00 39.06 199 ARG A C 1
ATOM 1603 O O . ARG A 1 199 ? 14.861 12.068 21.985 1.00 39.06 199 ARG A O 1
#

Secondary structure (DSSP, 8-state):
--STTS-SEEEEEEE----------TT-----HHHHHHHHHHGGG-TTEEEEEEE---SSS--SHHHHHHTT--GGG-SEEEEEETT-SSPEEP-S-SSHHHHHHHHHHHS------TT--HHHHHHHHHHHH---HHHHHHHHHHHHHHHHT---TTTHHHHHHHHHHHHHHHHH-THHHHHHHHHHHTS-TT-----

Foldseek 3Di:
DPPLPFAQKEKEWEAADDDDDDDPPPPDDPLPCVQLVQQCLLCVLWSHYHYYYHHADPDDPGGCVVVCVVQVPDPVNPGWMWMDGRPDPHTDTQPFDSHNVSVLVVCVVVPVTDRDGRLDHPVLVVLVVVLVVDPDLVVLVVSLVVLVVVLVVDPDPSNNVSSVVSSVQSVVCSVPNPVVVVVVVVVVVPDDPPDPPDD

InterPro domains:
  IPR011679 Endoplasmic reticulum resident protein 29, C-terminal [PF07749] (120-194)
  IPR012883 ERp29, N-terminal [PF07912] (36-117)
  IPR016855 Endoplasmic reticulum resident protein 29 [PTHR12211] (36-191)
  IPR036249 Thioredoxin-like superfamily [SSF52833] (36-114)
  IPR036356 Endoplasmic reticulum resident protein 29, C-terminal domain superfamily [G3DSA:1.20.1150.12] (118-198)
  IPR036356 Endoplasmic reticulum resident protein 29, C-terminal domain superfamily [SSF47933] (119-195)

Sequence (199 aa):
MLYKHIYKCLLIFITSLQIAISINAKGLTPLDSWSFDKLAAASRSSLDLLVAEVGIKDYGDKENMDLGERFDVKKEDFPVVKLFINGKEDPIPFEGQFNLEGLKKFIQKYADVYIGLENCLETFDRLAVKFVTTKNEEERKQILKKAEEEWDGIKNPSEEPSAEMYVKIMRKVIQKGDDFINSEKDRVEGLPQNSCIKR